Protein AF-A0A3D1RLX1-F1 (afdb_monomer_lite)

Radius of gyration: 35.79 Å; chains: 1; bounding box: 87×31×101 Å

Secondary structure (DSSP, 8-state):
-----------------------------------------TTHHHHHHHHHHHHHHHHHHHHHHHHHHHHHHHHHHHHHTS---PPPPPPP--TT-----EEEEEEEEEEEEEEEE-TTPPPPTTSS---TTEEEE-BSS-GGGT--TTSBSSPTTPEEEEEEEEEETTEEEEEEEEEEE--TTS-S-TT-TT-EEEEEEE-SHHHHHHHHHH--EEEEEEEEEE--

Foldseek 3Di:
DDDDDDDDDDDDDDDDDDDDDDDDDDDDDDDDDDPPDDDDDPVCPVVVVVVVVVVVVVVVVVVVVVVVVVVVVVVVCVVVPPPDDPPDPDPPDPDPDDDFDKDKDKDWFAKEAADAAADVDADALQRHHDDFQEKAAEACDAVVRVTDQNHRVAHFQWKKAWPAFDQAPNDTDRIGTYGHYDPSHCPPCVVRNGYMYGYNYHDDPVSVVVRVVCGMDTTMIMTIDTPD

Sequence (228 aa):
MLMSAENDPFSVSSIFPCLQLFHPLNIIPDIPGNKASCKRSKYNKKRCIYLMLRRYVNSIAVVVISMLLVLGFILYLYYATQPSRKPAPSPPKQTGQKLNWYMQFSTKQQKSTAYTEEPGAPLAANGKPYYIGGVAVHPRIPLQDGGKATIPILPFGTIIYLDKPIPVQGRELSSMTVIDTGDVNYGLWPSHPYWFDIYWGSSNYYNNQAARSYGSHLVNYHWYEPWN

Structure (mmCIF, N/CA/C/O backbone):
data_AF-A0A3D1RLX1-F1
#
_entry.id   AF-A0A3D1RLX1-F1
#
loop_
_atom_site.group_PDB
_atom_site.id
_atom_site.type_symbol
_atom_site.label_atom_id
_atom_site.label_alt_id
_atom_site.label_comp_id
_atom_site.label_asym_id
_atom_site.label_entity_id
_atom_site.label_seq_id
_atom_site.pdbx_PDB_ins_code
_atom_site.Cartn_x
_atom_site.Cartn_y
_atom_site.Cartn_z
_atom_site.occupancy
_atom_site.B_iso_or_equiv
_atom_site.auth_seq_id
_atom_site.auth_comp_id
_atom_site.auth_asym_id
_atom_site.auth_atom_id
_atom_site.pdbx_PDB_model_num
ATOM 1 N N . MET A 1 1 ? -21.516 -8.167 -22.782 1.00 41.84 1 MET A N 1
ATOM 2 C CA . MET A 1 1 ? -22.632 -9.033 -22.351 1.00 41.84 1 MET A CA 1
ATOM 3 C C . MET A 1 1 ? -23.503 -8.196 -21.426 1.00 41.84 1 MET A C 1
ATOM 5 O O . MET A 1 1 ? -23.068 -7.861 -20.336 1.00 41.84 1 MET A O 1
ATOM 9 N N . LEU A 1 2 ? -24.629 -7.705 -21.946 1.00 35.66 2 LEU A N 1
ATOM 10 C CA . LEU A 1 2 ? -25.575 -6.831 -21.246 1.00 35.66 2 LEU A CA 1
ATOM 11 C C . LEU A 1 2 ? -26.484 -7.681 -20.358 1.00 35.66 2 LEU A C 1
ATOM 13 O O . LEU A 1 2 ? -27.097 -8.604 -20.882 1.00 35.66 2 LEU A O 1
ATOM 17 N N . MET A 1 3 ? -26.638 -7.326 -19.082 1.00 31.94 3 MET A N 1
ATOM 18 C CA . MET A 1 3 ? -27.889 -7.559 -18.354 1.00 31.94 3 MET A CA 1
ATOM 19 C C . MET A 1 3 ? -28.150 -6.398 -17.392 1.00 31.94 3 MET A C 1
ATOM 21 O O . MET A 1 3 ? -27.380 -6.132 -16.474 1.00 31.94 3 MET A O 1
ATOM 25 N N . SER A 1 4 ? -29.260 -5.714 -17.652 1.00 30.16 4 SER A N 1
ATOM 26 C CA . SER A 1 4 ? -30.016 -4.884 -16.724 1.00 30.16 4 SER A CA 1
ATOM 27 C C . SER A 1 4 ? -31.347 -5.610 -16.532 1.00 30.16 4 SER A C 1
ATOM 29 O O . SER A 1 4 ? -31.939 -6.027 -17.528 1.00 30.16 4 SER A O 1
ATOM 31 N N . ALA A 1 5 ? -31.785 -5.808 -15.290 1.00 36.66 5 ALA A N 1
ATOM 32 C CA . ALA A 1 5 ? -33.157 -6.196 -14.986 1.00 36.66 5 ALA A CA 1
ATOM 33 C C . ALA A 1 5 ? -33.534 -5.718 -13.577 1.00 36.66 5 ALA A C 1
ATOM 35 O O . ALA A 1 5 ? -32.988 -6.153 -12.567 1.00 36.66 5 ALA A O 1
ATOM 36 N N . GLU A 1 6 ? -34.448 -4.763 -13.600 1.00 34.78 6 GLU A N 1
ATOM 37 C CA . GLU A 1 6 ? -35.343 -4.245 -12.571 1.00 34.78 6 GLU A CA 1
ATOM 38 C C . GLU A 1 6 ? -36.203 -5.370 -11.953 1.00 34.78 6 GLU A C 1
ATOM 40 O O . GLU A 1 6 ? -36.500 -6.341 -12.652 1.00 34.78 6 GLU A O 1
ATOM 45 N N . ASN A 1 7 ? -36.590 -5.240 -10.672 1.00 34.75 7 ASN A N 1
ATOM 46 C CA . ASN A 1 7 ? -37.963 -5.423 -10.146 1.00 34.75 7 ASN A CA 1
ATOM 47 C C . ASN A 1 7 ? -37.982 -5.640 -8.611 1.00 34.75 7 ASN A C 1
ATOM 49 O O . ASN A 1 7 ? -37.649 -6.715 -8.118 1.00 34.75 7 ASN A O 1
ATOM 53 N N . ASP A 1 8 ? -38.460 -4.625 -7.885 1.00 36.47 8 ASP A N 1
ATOM 54 C CA . ASP A 1 8 ? -39.271 -4.749 -6.653 1.00 36.47 8 ASP A CA 1
ATOM 55 C C . ASP A 1 8 ? -40.762 -4.964 -7.057 1.00 36.47 8 ASP A C 1
ATOM 57 O O . ASP A 1 8 ? -41.040 -4.871 -8.257 1.00 36.47 8 ASP A O 1
ATOM 61 N N . PRO A 1 9 ? -41.777 -5.154 -6.167 1.00 46.78 9 PRO A N 1
ATOM 62 C CA . PRO A 1 9 ? -41.797 -5.248 -4.694 1.00 46.78 9 PRO A CA 1
ATOM 63 C C . PRO A 1 9 ? -42.631 -6.439 -4.140 1.00 46.78 9 PRO A C 1
ATOM 65 O O . PRO A 1 9 ? -43.479 -7.005 -4.826 1.00 46.78 9 PRO A O 1
ATOM 68 N N . PHE A 1 10 ? -42.507 -6.749 -2.840 1.00 34.19 10 PHE A N 1
ATOM 69 C CA . PHE A 1 10 ? -43.527 -7.520 -2.107 1.00 34.19 10 PHE A CA 1
ATOM 70 C C . PHE A 1 10 ? -44.184 -6.685 -1.002 1.00 34.19 10 PHE A C 1
ATOM 72 O O . PHE A 1 10 ? -43.562 -6.279 -0.024 1.00 34.19 10 PHE A O 1
ATOM 79 N N . SER A 1 11 ? -45.479 -6.456 -1.213 1.00 30.75 11 SER A N 1
ATOM 80 C CA . SER A 1 11 ? -46.484 -5.927 -0.295 1.00 30.75 11 SER A CA 1
ATOM 81 C C . SER A 1 11 ? -47.134 -7.089 0.457 1.00 30.75 11 SER A C 1
ATOM 83 O O . SER A 1 11 ? -47.539 -8.058 -0.185 1.00 30.75 11 SER A O 1
ATOM 85 N N . VAL A 1 12 ? -47.295 -6.986 1.782 1.00 38.00 12 VAL A N 1
ATOM 86 C CA . VAL A 1 12 ? -48.327 -7.735 2.518 1.00 38.00 12 VAL A CA 1
ATOM 87 C C . VAL A 1 12 ? -48.929 -6.830 3.588 1.00 38.00 12 VAL A C 1
ATOM 89 O O . VAL A 1 12 ? -48.240 -6.227 4.408 1.00 38.00 12 VAL A O 1
ATOM 92 N N . SER A 1 13 ? -50.247 -6.734 3.521 1.00 33.22 13 SER A N 1
ATOM 93 C CA . SER A 1 13 ? -51.140 -5.932 4.333 1.00 33.22 13 SER A CA 1
ATOM 94 C C . SER A 1 13 ? -51.654 -6.670 5.576 1.00 33.22 13 SER A C 1
ATOM 96 O O . SER A 1 13 ? -51.755 -7.892 5.600 1.00 33.22 13 SER A O 1
ATOM 98 N N . SER A 1 14 ? -52.128 -5.852 6.524 1.00 32.59 14 SER A N 1
ATOM 99 C CA . SER A 1 14 ? -53.352 -6.016 7.333 1.00 32.59 14 SER A CA 1
ATOM 100 C C . SER A 1 14 ? -53.469 -7.153 8.354 1.00 32.59 14 SER A C 1
ATOM 102 O O . SER A 1 14 ? -53.747 -8.277 7.958 1.00 32.59 14 SER A O 1
ATOM 104 N N . ILE A 1 15 ? -53.525 -6.786 9.649 1.00 37.44 15 ILE A N 1
ATOM 105 C CA . ILE A 1 15 ? -54.565 -7.242 10.602 1.00 37.44 15 ILE A CA 1
ATOM 106 C C . ILE A 1 15 ? -54.927 -6.085 11.568 1.00 37.44 15 ILE A C 1
ATOM 108 O O . ILE A 1 15 ? -54.084 -5.612 12.325 1.00 37.44 15 ILE A O 1
ATOM 112 N N . PHE A 1 16 ? -56.192 -5.646 11.528 1.00 37.62 16 PHE A N 1
ATOM 113 C CA . PHE A 1 16 ? -56.911 -4.861 12.552 1.00 37.62 16 PHE A CA 1
ATOM 114 C C . PHE A 1 16 ? -57.750 -5.824 13.421 1.00 37.62 16 PHE A C 1
ATOM 116 O O . PHE A 1 16 ? -58.145 -6.882 12.928 1.00 37.62 16 PHE A O 1
ATOM 123 N N . PRO A 1 17 ? -58.067 -5.470 14.682 1.00 45.25 17 PRO A N 1
ATOM 124 C CA . PRO A 1 17 ? -59.441 -5.035 15.011 1.00 45.25 17 PRO A CA 1
ATOM 125 C C . PRO A 1 17 ? -59.435 -3.822 15.976 1.00 45.25 17 PRO A C 1
ATOM 127 O O . PRO A 1 17 ? -58.560 -3.695 16.822 1.00 45.25 17 PRO A O 1
ATOM 130 N N . CYS A 1 18 ? -60.204 -2.754 15.747 1.00 30.17 18 CYS A N 1
ATOM 131 C CA . CYS A 1 18 ? -61.642 -2.533 15.984 1.00 30.17 18 CYS A CA 1
ATOM 132 C C . CYS A 1 18 ? -62.060 -2.386 17.472 1.00 30.17 18 CYS A C 1
ATOM 134 O O . CYS A 1 18 ? -62.205 -3.371 18.183 1.00 30.17 18 CYS A O 1
ATOM 136 N N . LEU A 1 19 ? -62.269 -1.111 17.851 1.00 32.75 19 LEU A N 1
ATOM 137 C CA . LEU A 1 19 ? -63.242 -0.497 18.782 1.00 32.75 19 LEU A CA 1
ATOM 138 C C . LEU A 1 19 ? -63.555 -1.132 20.156 1.00 32.75 19 LEU A C 1
ATOM 140 O O . LEU A 1 19 ? -64.114 -2.217 20.223 1.00 32.75 19 LEU A O 1
ATOM 144 N N . GLN A 1 20 ? -63.463 -0.315 21.221 1.00 32.91 20 GLN A N 1
ATOM 145 C CA . GLN A 1 20 ? -64.653 0.159 21.961 1.00 32.91 20 GLN A CA 1
ATOM 146 C C . GLN A 1 20 ? -64.346 1.326 22.931 1.00 32.91 20 GLN A C 1
ATOM 148 O O . GLN A 1 20 ? -63.420 1.276 23.736 1.00 32.91 20 GLN A O 1
ATOM 153 N N . LEU A 1 21 ? -65.162 2.381 22.822 1.00 39.75 21 LEU A N 1
ATOM 154 C CA . LEU A 1 21 ? -65.351 3.485 23.772 1.00 39.75 21 LEU A CA 1
ATOM 155 C C . LEU A 1 21 ? -66.141 3.003 24.998 1.00 39.75 21 LEU A C 1
ATOM 157 O O . LEU A 1 21 ? -67.158 2.360 24.780 1.00 39.75 21 LEU A O 1
ATOM 161 N N . PHE A 1 22 ? -65.795 3.431 26.221 1.00 34.66 22 PHE A N 1
ATOM 162 C CA . PHE A 1 22 ? -66.768 3.665 27.307 1.00 34.66 22 PHE A CA 1
ATOM 163 C C . PHE A 1 22 ? -66.272 4.720 28.322 1.00 34.66 22 PHE A C 1
ATOM 165 O O . PHE A 1 22 ? -65.081 4.878 28.572 1.00 34.66 22 PHE A O 1
ATOM 172 N N . HIS A 1 23 ? -67.251 5.466 28.836 1.00 34.22 23 HIS A N 1
ATOM 173 C CA . HIS A 1 23 ? -67.236 6.685 29.654 1.00 34.22 23 HIS A CA 1
ATOM 174 C C . HIS A 1 23 ? -66.662 6.567 31.087 1.00 34.22 23 HIS A C 1
ATOM 176 O O . HIS A 1 23 ? -66.486 5.460 31.593 1.00 34.22 23 HIS A O 1
ATOM 182 N N . PRO A 1 24 ? -66.417 7.709 31.777 1.00 40.59 24 PRO A N 1
ATOM 183 C CA . PRO A 1 24 ? -65.896 7.735 33.140 1.00 40.59 24 PRO A CA 1
ATOM 184 C C . PRO A 1 24 ? -67.002 7.441 34.162 1.00 40.59 24 PRO A C 1
ATOM 186 O O . PRO A 1 24 ? -68.081 8.027 34.104 1.00 40.59 24 PRO A O 1
ATOM 189 N N . LEU A 1 25 ? -66.714 6.582 35.141 1.00 35.41 25 LEU A N 1
ATOM 190 C CA . LEU A 1 25 ? -67.554 6.398 36.322 1.00 35.41 25 LEU A CA 1
ATOM 191 C C . LEU A 1 25 ? -66.775 6.762 37.585 1.00 35.41 25 LEU A C 1
ATOM 193 O O . LEU A 1 25 ? -65.768 6.149 37.931 1.00 35.41 25 LEU A O 1
ATOM 197 N N . ASN A 1 26 ? -67.302 7.791 38.249 1.00 42.34 26 ASN A N 1
ATOM 198 C CA . ASN A 1 26 ? -67.120 8.110 39.657 1.00 42.34 26 ASN A CA 1
ATOM 199 C C . ASN A 1 26 ? -67.201 6.845 40.515 1.00 42.34 26 ASN A C 1
ATOM 201 O O . ASN A 1 26 ? -68.252 6.207 40.559 1.00 42.34 26 ASN A O 1
ATOM 205 N N . ILE A 1 27 ? -66.144 6.560 41.273 1.00 39.88 27 ILE A N 1
ATOM 206 C CA . ILE A 1 27 ? -66.237 5.741 42.481 1.00 39.88 27 ILE A CA 1
ATOM 207 C C . ILE A 1 27 ? -65.413 6.436 43.564 1.00 39.88 27 ILE A C 1
ATOM 209 O O . ILE A 1 27 ? -64.186 6.373 43.587 1.00 39.88 27 ILE A O 1
ATOM 213 N N . ILE A 1 28 ? -66.130 7.127 44.447 1.00 43.72 28 ILE A N 1
ATOM 214 C CA . ILE A 1 28 ? -65.699 7.427 45.810 1.00 43.72 28 ILE A CA 1
ATOM 215 C C . ILE A 1 28 ? -65.814 6.114 46.594 1.00 43.72 28 ILE A C 1
ATOM 217 O O . ILE A 1 28 ? -66.876 5.491 46.548 1.00 43.72 28 ILE A O 1
ATOM 221 N N . PRO A 1 29 ? -64.784 5.717 47.355 1.00 41.59 29 PRO A N 1
ATOM 222 C CA . PRO A 1 29 ? -65.021 4.966 48.571 1.00 41.59 29 PRO A CA 1
ATOM 223 C C . PRO A 1 29 ? -64.542 5.741 49.799 1.00 41.59 29 PRO A C 1
ATOM 225 O O . PRO A 1 29 ? -63.487 6.378 49.818 1.00 41.59 29 PRO A O 1
ATOM 228 N N . ASP A 1 30 ? -65.391 5.653 50.812 1.00 33.62 30 ASP A N 1
ATOM 229 C CA . ASP A 1 30 ? -65.319 6.238 52.137 1.00 33.62 30 ASP A CA 1
ATOM 230 C C . ASP A 1 30 ? -63.943 6.188 52.809 1.00 33.62 30 ASP A C 1
ATOM 232 O O . ASP A 1 30 ? -63.233 5.181 52.803 1.00 33.62 30 ASP A O 1
ATOM 236 N N . ILE A 1 31 ? -63.620 7.285 53.494 1.00 41.09 31 ILE A N 1
ATOM 237 C CA . ILE A 1 31 ? -62.563 7.359 54.499 1.00 41.09 31 ILE A CA 1
ATOM 238 C C . ILE A 1 31 ? -63.173 6.907 55.836 1.00 41.09 31 ILE A C 1
ATOM 240 O O . ILE A 1 31 ? -63.879 7.700 56.465 1.00 41.09 31 ILE A O 1
ATOM 244 N N . PRO A 1 32 ? -62.891 5.696 56.355 1.00 39.62 32 PRO A N 1
ATOM 245 C CA . PRO A 1 32 ? -63.148 5.423 57.755 1.00 39.62 32 PRO A CA 1
ATOM 246 C C . PRO A 1 32 ? -62.075 6.136 58.577 1.00 39.62 32 PRO A C 1
ATOM 248 O O . PRO A 1 32 ? -60.900 5.756 58.608 1.00 39.62 32 PRO A O 1
ATOM 251 N N . GLY A 1 33 ? -62.493 7.197 59.262 1.00 47.69 33 GLY A N 1
ATOM 252 C CA . GLY A 1 33 ? -61.718 7.774 60.343 1.00 47.69 33 GLY A CA 1
ATOM 253 C C . GLY A 1 33 ? -61.410 6.696 61.377 1.00 47.69 33 GLY A C 1
ATOM 254 O O . GLY A 1 33 ? -62.314 6.104 61.958 1.00 47.69 33 GLY A O 1
ATOM 255 N N . ASN A 1 34 ? -60.127 6.462 61.643 1.00 37.75 34 ASN A N 1
ATOM 256 C CA . ASN A 1 34 ? -59.731 5.748 62.844 1.00 37.75 34 ASN A CA 1
ATOM 257 C C . ASN A 1 34 ? -58.561 6.466 63.515 1.00 37.75 34 ASN A C 1
ATOM 259 O O . ASN A 1 34 ? -57.393 6.334 63.144 1.00 37.75 34 ASN A O 1
ATOM 263 N N . LYS A 1 35 ? -58.921 7.268 64.523 1.00 47.38 35 LYS A N 1
ATOM 264 C CA . LYS A 1 35 ? -58.023 7.796 65.546 1.00 47.38 35 LYS A CA 1
ATOM 265 C C . LYS A 1 35 ? -57.487 6.613 66.359 1.00 47.38 35 LYS A C 1
ATOM 267 O O . LYS A 1 35 ? -57.983 6.316 67.441 1.00 47.38 35 LYS A O 1
ATOM 272 N N . ALA A 1 36 ? -56.450 5.946 65.863 1.00 42.06 36 ALA A N 1
ATOM 273 C CA . ALA A 1 36 ? -55.707 4.979 66.659 1.00 42.06 36 ALA A CA 1
ATOM 274 C C . ALA A 1 36 ? -54.718 5.724 67.569 1.00 42.06 36 ALA A C 1
ATOM 276 O O . ALA A 1 36 ? -53.591 6.053 67.200 1.00 42.06 36 ALA A O 1
ATOM 277 N N . SER A 1 37 ? -55.206 6.005 68.776 1.00 42.66 37 SER A N 1
ATOM 278 C CA . SER A 1 37 ? -54.463 6.391 69.972 1.00 42.66 37 SER A CA 1
ATOM 279 C C . SER A 1 37 ? -53.115 5.658 70.082 1.00 42.66 37 SER A C 1
ATOM 281 O O . SER A 1 37 ? -53.053 4.473 70.409 1.00 42.66 37 SER A O 1
ATOM 283 N N . CYS A 1 38 ? -52.017 6.385 69.876 1.00 42.81 38 CYS A N 1
ATOM 284 C CA . CYS A 1 38 ? -50.664 5.883 70.081 1.00 42.81 38 CYS A CA 1
ATOM 285 C C . CYS A 1 38 ? -50.360 5.833 71.593 1.00 42.81 38 CYS A C 1
ATOM 287 O O . CYS A 1 38 ? -49.902 6.813 72.182 1.00 42.81 38 CYS A O 1
ATOM 289 N N . LYS A 1 39 ? -50.646 4.698 72.251 1.00 45.44 39 LYS A N 1
ATOM 290 C CA . LYS A 1 39 ? -50.219 4.421 73.636 1.00 45.44 39 LYS A CA 1
ATOM 291 C C . LYS A 1 39 ? -48.868 3.680 73.661 1.00 45.44 39 LYS A C 1
ATOM 293 O O . LYS A 1 39 ? -48.690 2.645 73.031 1.00 45.44 39 LYS A O 1
ATOM 298 N N . ARG A 1 40 ? -47.934 4.271 74.421 1.00 49.44 40 ARG A N 1
ATOM 299 C CA . ARG A 1 40 ? -46.650 3.786 74.985 1.00 49.44 40 ARG A CA 1
ATOM 300 C C . ARG A 1 40 ? -46.247 2.312 74.742 1.00 49.44 40 ARG A C 1
ATOM 302 O O . ARG A 1 40 ? -46.763 1.409 75.383 1.00 49.44 40 ARG A O 1
ATOM 309 N N . SER A 1 41 ? -45.150 2.119 73.997 1.00 44.81 41 SER A N 1
ATOM 310 C CA . SER A 1 41 ? -44.095 1.122 74.280 1.00 44.81 41 SER A CA 1
ATOM 311 C C . SER A 1 41 ? -42.791 1.540 73.579 1.00 44.81 41 SER A C 1
ATOM 313 O O . SER A 1 41 ? -42.783 1.821 72.379 1.00 44.81 41 SER A O 1
ATOM 315 N N . LYS A 1 42 ? -41.669 1.597 74.314 1.00 52.75 42 LYS A N 1
ATOM 316 C CA . LYS A 1 42 ? -40.332 2.002 73.813 1.00 52.75 42 LYS A CA 1
ATOM 317 C C . LYS A 1 42 ? -39.831 1.115 72.653 1.00 52.75 42 LYS A C 1
ATOM 319 O O . LYS A 1 42 ? -38.997 1.561 71.868 1.00 52.75 42 LYS A O 1
ATOM 324 N N . TYR A 1 43 ? -40.390 -0.089 72.498 1.00 50.44 43 TYR A N 1
ATOM 325 C CA . TYR A 1 43 ? -40.091 -1.038 71.417 1.00 50.44 43 TYR A CA 1
ATOM 326 C C . TYR A 1 43 ? -40.708 -0.649 70.056 1.00 50.44 43 TYR A C 1
ATOM 328 O O . TYR A 1 43 ? -40.284 -1.142 69.014 1.00 50.44 43 TYR A O 1
ATOM 336 N N . ASN A 1 44 ? -41.662 0.291 70.036 1.00 56.59 44 ASN A N 1
ATOM 337 C CA . ASN A 1 44 ? -42.359 0.730 68.819 1.00 56.59 44 ASN A CA 1
ATOM 338 C C . ASN A 1 44 ? -41.693 1.929 68.115 1.00 56.59 44 ASN A C 1
ATOM 340 O O . ASN A 1 44 ? -41.982 2.205 66.952 1.00 56.59 44 ASN A O 1
ATOM 344 N N . LYS A 1 45 ? -40.759 2.631 68.778 1.00 58.50 45 LYS A N 1
ATOM 345 C CA . LYS A 1 45 ? -40.099 3.819 68.203 1.00 58.50 45 LYS A CA 1
ATOM 346 C C . LYS A 1 45 ? -39.164 3.449 67.045 1.00 58.50 45 LYS A C 1
ATOM 348 O O . LYS A 1 45 ? -39.198 4.102 66.008 1.00 58.50 45 LYS A O 1
ATOM 353 N N . LYS A 1 46 ? -38.393 2.361 67.185 1.00 65.12 46 LYS A N 1
ATOM 354 C CA . LYS A 1 46 ? -37.510 1.845 66.120 1.00 65.12 46 LYS A CA 1
ATOM 355 C C . LYS A 1 46 ? -38.306 1.343 64.909 1.00 65.12 46 LYS A C 1
ATOM 357 O O . LYS A 1 46 ? -37.921 1.613 63.778 1.00 65.12 46 LYS A O 1
ATOM 362 N N . ARG A 1 47 ? -39.453 0.690 65.141 1.00 67.69 47 ARG A N 1
ATOM 363 C CA . ARG A 1 47 ? -40.357 0.207 64.083 1.00 67.69 47 ARG A CA 1
ATOM 364 C C . ARG A 1 47 ? -41.036 1.359 63.334 1.00 67.69 47 ARG A C 1
ATOM 366 O O . ARG A 1 47 ? -41.081 1.324 62.110 1.00 67.69 47 ARG A O 1
ATOM 373 N N . CYS A 1 48 ? -41.476 2.411 64.031 1.00 62.56 48 CYS A N 1
ATOM 374 C CA . CYS A 1 48 ? -41.981 3.630 63.386 1.00 62.56 48 CYS A CA 1
ATOM 375 C C . CYS A 1 48 ? -40.906 4.351 62.563 1.00 62.56 48 CYS A C 1
ATOM 377 O O . CYS A 1 48 ? -41.180 4.740 61.433 1.00 62.56 48 CYS A O 1
ATOM 379 N N . ILE A 1 49 ? -39.683 4.490 63.087 1.00 74.75 49 ILE A N 1
ATOM 380 C CA . ILE A 1 49 ? -38.566 5.113 62.356 1.00 74.75 49 ILE A CA 1
ATOM 381 C C . ILE A 1 49 ? -38.231 4.308 61.094 1.00 74.75 49 ILE A C 1
ATOM 383 O O . ILE A 1 49 ? -38.110 4.888 60.020 1.00 74.75 49 ILE A O 1
ATOM 387 N N . TYR A 1 50 ? -38.172 2.977 61.190 1.00 76.62 50 TYR A N 1
ATOM 388 C CA . TYR A 1 50 ? -37.947 2.098 60.041 1.00 76.62 50 TYR A CA 1
ATOM 389 C C . TYR A 1 50 ? -39.058 2.209 58.986 1.00 76.62 50 TYR A C 1
ATOM 391 O O . TYR A 1 50 ? -38.770 2.286 57.795 1.00 76.62 50 TYR A O 1
ATOM 399 N N . LEU A 1 51 ? -40.328 2.268 59.399 1.00 74.25 51 LEU A N 1
ATOM 400 C CA . LEU A 1 51 ? -41.452 2.440 58.473 1.00 74.25 51 LEU A CA 1
ATOM 401 C C . LEU A 1 51 ? -41.454 3.825 57.805 1.00 74.25 51 LEU A C 1
ATOM 403 O O . LEU A 1 51 ? -41.793 3.921 56.627 1.00 74.25 51 LEU A O 1
ATOM 407 N N . MET A 1 52 ? -41.040 4.877 58.519 1.00 74.81 52 MET A N 1
ATOM 408 C CA . MET A 1 52 ? -40.875 6.225 57.958 1.00 74.81 52 MET A CA 1
ATOM 409 C C . MET A 1 52 ? -39.707 6.284 56.965 1.00 74.81 52 MET A C 1
ATOM 411 O O . MET A 1 52 ? -39.884 6.783 55.857 1.00 74.81 52 MET A O 1
ATOM 415 N N . LEU A 1 53 ? -38.554 5.698 57.307 1.00 75.94 53 LEU A N 1
ATOM 416 C CA . LEU A 1 53 ? -37.396 5.567 56.412 1.00 75.94 53 LEU A CA 1
ATOM 417 C C . LEU A 1 53 ? -37.733 4.750 55.164 1.00 75.94 53 LEU A C 1
ATOM 419 O O . LEU A 1 53 ? -37.418 5.171 54.060 1.00 75.94 53 LEU A O 1
ATOM 423 N N . ARG A 1 54 ? -38.431 3.619 55.310 1.00 79.75 54 ARG A N 1
ATOM 424 C CA . ARG A 1 54 ? -38.854 2.784 54.177 1.00 79.75 54 ARG A CA 1
ATOM 425 C C . ARG A 1 54 ? -39.815 3.525 53.248 1.00 79.75 54 ARG A C 1
ATOM 427 O O . ARG A 1 54 ? -39.684 3.418 52.035 1.00 79.75 54 ARG A O 1
ATOM 434 N N . ARG A 1 55 ? -40.762 4.294 53.796 1.00 76.00 55 ARG A N 1
ATOM 435 C CA . ARG A 1 55 ? -41.649 5.149 52.991 1.00 76.00 55 ARG A CA 1
ATOM 436 C C . ARG A 1 55 ? -40.869 6.246 52.271 1.00 76.00 55 ARG A C 1
ATOM 438 O O . ARG A 1 55 ? -41.108 6.456 51.093 1.00 76.00 55 ARG A O 1
ATOM 445 N N . TYR A 1 56 ? -39.911 6.878 52.942 1.00 79.56 56 TYR A N 1
ATOM 446 C CA . TYR A 1 56 ? -39.069 7.919 52.355 1.00 79.56 56 TYR A CA 1
ATOM 447 C C . TYR A 1 56 ? -38.171 7.383 51.227 1.00 79.56 56 TYR A C 1
ATOM 449 O O . TYR A 1 56 ? -38.128 7.964 50.147 1.00 79.56 56 TYR A O 1
ATOM 457 N N . VAL A 1 57 ? -37.533 6.227 51.430 1.00 81.12 57 VAL A N 1
ATOM 458 C CA . VAL A 1 57 ? -36.722 5.547 50.407 1.00 81.12 57 VAL A CA 1
ATOM 459 C C . VAL A 1 57 ? -37.583 5.108 49.222 1.00 81.12 57 VAL A C 1
ATOM 461 O O . VAL A 1 57 ? -37.185 5.315 48.080 1.00 81.12 57 VAL A O 1
ATOM 464 N N . ASN A 1 58 ? -38.783 4.573 49.466 1.00 81.06 58 ASN A N 1
ATOM 465 C CA . ASN A 1 58 ? -39.714 4.231 48.391 1.00 81.06 58 ASN A CA 1
ATOM 466 C C . ASN A 1 58 ? -40.150 5.474 47.600 1.00 81.06 58 ASN A C 1
ATOM 468 O O . ASN A 1 58 ? -40.216 5.413 46.376 1.00 81.06 58 ASN A O 1
ATOM 472 N N . SER A 1 59 ? -40.395 6.607 48.267 1.00 81.50 59 SER A N 1
ATOM 473 C CA . SER A 1 59 ? -40.711 7.868 47.587 1.00 81.50 59 SER A CA 1
ATOM 474 C C . SER A 1 59 ? -39.549 8.364 46.723 1.00 81.50 59 SER A C 1
ATOM 476 O O . SER A 1 59 ? -39.776 8.775 45.589 1.00 81.50 59 SER A O 1
ATOM 478 N N . ILE A 1 60 ? -38.305 8.276 47.208 1.00 88.19 60 ILE A N 1
ATOM 479 C CA . ILE A 1 60 ? -37.115 8.629 46.415 1.00 88.19 60 ILE A CA 1
ATOM 480 C C . ILE A 1 60 ? -36.967 7.692 45.213 1.00 88.19 60 ILE A C 1
ATOM 482 O O . ILE A 1 60 ? -36.737 8.161 44.101 1.00 88.19 60 ILE A O 1
ATOM 486 N N . ALA A 1 61 ? -37.143 6.384 45.405 1.00 86.81 61 ALA A N 1
ATOM 487 C CA . ALA A 1 61 ? -37.043 5.406 44.325 1.00 86.81 61 ALA A CA 1
ATOM 488 C C . ALA A 1 61 ? -38.065 5.679 43.210 1.00 86.81 61 ALA A C 1
ATOM 490 O O . ALA A 1 61 ? -37.712 5.633 42.035 1.00 86.81 61 ALA A O 1
ATOM 491 N N . VAL A 1 62 ? -39.304 6.037 43.566 1.00 89.69 62 VAL A N 1
ATOM 492 C CA . VAL A 1 62 ? -40.343 6.407 42.590 1.00 89.69 62 VAL A CA 1
ATOM 493 C C . VAL A 1 62 ? -39.952 7.659 41.800 1.00 89.69 62 VAL A C 1
ATOM 495 O O . VAL A 1 62 ? -40.143 7.684 40.587 1.00 89.69 62 VAL A O 1
ATOM 498 N N . VAL A 1 63 ? -39.363 8.668 42.452 1.00 92.56 63 VAL A N 1
ATOM 499 C CA . VAL A 1 63 ? -38.889 9.893 41.780 1.00 92.56 63 VAL A CA 1
ATOM 500 C C . VAL A 1 63 ? -37.714 9.605 40.840 1.00 92.56 63 VAL A C 1
ATOM 502 O O . VAL A 1 63 ? -37.676 10.113 39.724 1.00 92.56 63 VAL A O 1
ATOM 505 N N . VAL A 1 64 ? -36.764 8.762 41.244 1.00 93.50 64 VAL A N 1
ATOM 506 C CA . VAL A 1 64 ? -35.623 8.404 40.384 1.00 93.50 64 VAL A CA 1
ATOM 507 C C . VAL A 1 64 ? -36.088 7.604 39.165 1.00 93.50 64 VAL A C 1
ATOM 509 O O . VAL A 1 64 ? -35.672 7.890 38.044 1.00 93.50 64 VAL A O 1
ATOM 512 N N . ILE A 1 65 ? -36.991 6.639 39.360 1.00 94.19 65 ILE A N 1
ATOM 513 C CA . ILE A 1 65 ? -37.551 5.838 38.264 1.00 94.19 65 ILE A CA 1
ATOM 514 C C . ILE A 1 65 ? -38.335 6.728 37.295 1.00 94.19 65 ILE A C 1
ATOM 516 O O . ILE A 1 65 ? -38.178 6.586 36.082 1.00 94.19 65 ILE A O 1
ATOM 520 N N . SER A 1 66 ? -39.134 7.675 37.794 1.00 92.19 66 SER A N 1
ATOM 521 C CA . SER A 1 66 ? -39.876 8.587 36.920 1.00 92.19 66 SER A CA 1
ATOM 522 C C . SER A 1 66 ? -38.946 9.499 36.115 1.00 92.19 66 SER A C 1
ATOM 524 O O . SER A 1 66 ? -39.172 9.670 34.917 1.00 92.19 66 SER A O 1
ATOM 526 N N . MET A 1 67 ? -37.853 10.005 36.702 1.00 93.81 67 MET A N 1
ATOM 527 C CA . MET A 1 67 ? -36.850 10.785 35.962 1.00 93.81 67 MET A CA 1
ATOM 528 C C . MET A 1 67 ? -36.161 9.966 34.861 1.00 93.81 67 MET A C 1
ATOM 530 O O . MET A 1 67 ? -35.974 10.474 33.755 1.00 93.81 67 MET A O 1
ATOM 534 N N . LEU A 1 68 ? -35.826 8.698 35.122 1.00 95.38 68 LEU A N 1
ATOM 535 C CA . LEU A 1 68 ? -35.221 7.812 34.119 1.00 95.38 68 LEU A CA 1
ATOM 536 C C . LEU A 1 68 ? -36.180 7.505 32.962 1.00 95.38 68 LEU A C 1
ATOM 538 O O . LEU A 1 68 ? -35.755 7.490 31.807 1.00 95.38 68 LEU A O 1
ATOM 542 N N . LEU A 1 69 ? -37.470 7.312 33.250 1.00 94.88 69 LEU A N 1
ATOM 543 C CA . LEU A 1 69 ? -38.491 7.098 32.220 1.00 94.88 69 LEU A CA 1
ATOM 544 C C . LEU A 1 69 ? -38.686 8.341 31.344 1.00 94.88 69 LEU A C 1
ATOM 546 O O . LEU A 1 69 ? -38.762 8.217 30.123 1.00 94.88 69 LEU A O 1
ATOM 550 N N . VAL A 1 70 ? -38.705 9.537 31.942 1.00 95.50 70 VAL A N 1
ATOM 551 C CA . VAL A 1 70 ? -38.793 10.801 31.192 1.00 95.50 70 VAL A CA 1
ATOM 552 C C . VAL A 1 70 ? -37.562 10.994 30.307 1.00 95.50 70 VAL A C 1
ATOM 554 O O . VAL A 1 70 ? -37.704 11.315 29.128 1.00 95.50 70 VAL A O 1
ATOM 557 N N . LEU A 1 71 ? -36.359 10.743 30.831 1.00 94.81 71 LEU A N 1
ATOM 558 C CA . LEU A 1 71 ? -35.125 10.838 30.049 1.00 94.81 71 LEU A CA 1
ATOM 559 C C . LEU A 1 71 ? -35.108 9.834 28.886 1.00 94.81 71 LEU A C 1
ATOM 561 O O . LEU A 1 71 ? -34.780 10.203 27.758 1.00 94.81 71 LEU A O 1
ATOM 565 N N . GLY A 1 72 ? -35.505 8.585 29.141 1.00 94.38 72 GLY A N 1
ATOM 566 C CA . GLY A 1 72 ? -35.624 7.554 28.110 1.00 94.38 72 GLY A CA 1
ATOM 567 C C . GLY A 1 72 ? -36.626 7.932 27.018 1.00 94.38 72 GLY A C 1
ATOM 568 O O . GLY A 1 72 ? -36.347 7.743 25.835 1.00 94.38 72 GLY A O 1
ATOM 569 N N . PHE A 1 73 ? -37.754 8.539 27.393 1.00 93.31 73 PHE A N 1
ATOM 570 C CA . PHE A 1 73 ? -38.761 9.007 26.443 1.00 93.31 73 PHE A CA 1
ATOM 571 C C . PHE A 1 73 ? -38.263 10.179 25.582 1.00 93.31 73 PHE A C 1
ATOM 573 O O . PHE A 1 73 ? -38.476 10.182 24.371 1.00 93.31 73 PHE A O 1
ATOM 580 N N . ILE A 1 74 ? -37.535 11.135 26.170 1.00 93.06 74 ILE A N 1
ATOM 581 C CA . ILE A 1 74 ? -36.915 12.245 25.425 1.00 93.06 74 ILE A CA 1
ATOM 582 C C . ILE A 1 74 ? -35.887 11.715 24.416 1.00 93.06 74 ILE A C 1
ATOM 584 O O . ILE A 1 74 ? -35.893 12.135 23.259 1.00 93.06 74 ILE A O 1
ATOM 588 N N . LEU A 1 75 ? -35.035 10.768 24.823 1.00 91.88 75 LEU A N 1
ATOM 589 C CA . LEU A 1 75 ? -34.061 10.142 23.924 1.00 91.88 75 LEU A CA 1
ATOM 590 C C . LEU A 1 75 ? -34.751 9.378 22.790 1.00 91.88 75 LEU A C 1
ATOM 592 O O . LEU A 1 75 ? -34.358 9.519 21.634 1.00 91.88 75 LEU A O 1
ATOM 596 N N . TYR A 1 76 ? -35.807 8.623 23.095 1.00 89.75 76 TYR A N 1
ATOM 597 C CA . TYR A 1 76 ? -36.597 7.931 22.079 1.00 89.75 76 TYR A CA 1
ATOM 598 C C . TYR A 1 76 ? -37.175 8.904 21.045 1.00 89.75 76 TYR A C 1
ATOM 600 O O . TYR A 1 76 ? -37.009 8.683 19.847 1.00 89.75 76 TYR A O 1
ATOM 608 N N . LEU A 1 77 ? -37.784 10.011 21.485 1.00 89.25 77 LEU A N 1
ATOM 609 C CA . LEU A 1 77 ? -38.299 11.033 20.572 1.00 89.25 77 LEU A CA 1
ATOM 610 C C . LEU A 1 77 ? -37.184 11.663 19.733 1.00 89.25 77 LEU A C 1
ATOM 612 O O . LEU A 1 77 ? -37.374 11.865 18.535 1.00 89.25 77 LEU A O 1
ATOM 616 N N . TYR A 1 78 ? -36.019 11.929 20.327 1.00 86.69 78 TYR A N 1
ATOM 617 C CA . TYR A 1 78 ? -34.867 12.480 19.615 1.00 86.69 78 TYR A CA 1
ATOM 618 C C . TYR A 1 78 ? -34.374 11.548 18.500 1.00 86.69 78 TYR A C 1
ATOM 620 O O . TYR A 1 78 ? -34.117 12.007 17.390 1.00 86.69 78 TYR A O 1
ATOM 628 N N . TYR A 1 79 ? -34.283 10.240 18.756 1.00 82.81 79 TYR A N 1
ATOM 629 C CA . TYR A 1 79 ? -33.862 9.271 17.740 1.00 82.81 79 TYR A CA 1
ATOM 630 C C . TYR A 1 79 ? -34.953 8.981 16.703 1.00 82.81 79 TYR A C 1
ATOM 632 O O . TYR A 1 79 ? -34.641 8.861 15.520 1.00 82.81 79 TYR A O 1
ATOM 640 N N . ALA A 1 80 ? -36.222 8.917 17.111 1.00 77.06 80 ALA A N 1
ATOM 641 C CA . ALA A 1 80 ? -37.345 8.655 16.211 1.00 77.06 80 ALA A CA 1
ATOM 642 C C . ALA A 1 80 ? -37.641 9.828 15.258 1.00 77.06 80 ALA A C 1
ATOM 644 O O . ALA A 1 80 ? -38.190 9.616 14.180 1.00 77.06 80 ALA A O 1
ATOM 645 N N . THR A 1 81 ? -37.276 11.059 15.635 1.00 71.44 81 THR A N 1
ATOM 646 C CA . THR A 1 81 ? -37.472 12.262 14.805 1.00 71.44 81 THR A CA 1
ATOM 647 C C . THR A 1 81 ? -36.253 12.654 13.975 1.00 71.44 81 THR A C 1
ATOM 649 O O . THR A 1 81 ? -36.320 13.652 13.258 1.00 71.44 81 THR A O 1
ATOM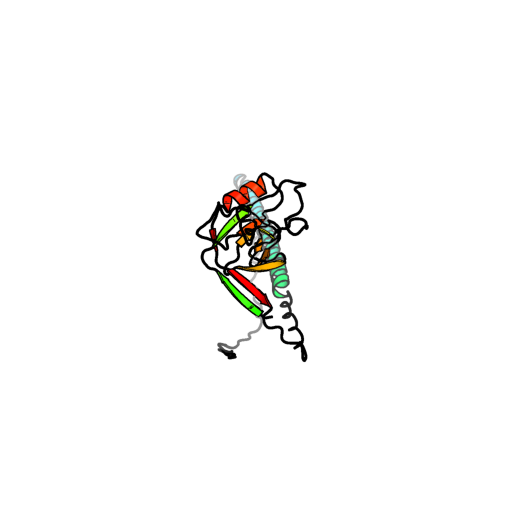 652 N N . GLN A 1 82 ? -35.161 11.877 14.005 1.00 70.69 82 GLN A N 1
ATOM 653 C CA . GLN A 1 82 ? -34.057 12.071 13.064 1.00 70.69 82 GLN A CA 1
ATOM 654 C C . GLN A 1 82 ? -34.615 11.923 11.638 1.00 70.69 82 GLN A C 1
ATOM 656 O O . GLN A 1 82 ? -35.083 10.840 11.277 1.00 70.69 82 GLN A O 1
ATOM 661 N N . PRO A 1 83 ? -34.609 12.987 10.815 1.00 64.62 83 PRO A N 1
ATOM 662 C CA . PRO A 1 83 ? -35.094 12.889 9.453 1.00 64.62 83 PRO A CA 1
ATOM 663 C C . PRO A 1 83 ? -34.226 11.876 8.714 1.00 64.62 83 PRO A C 1
ATOM 665 O O . PRO A 1 83 ? -32.998 11.997 8.693 1.00 64.62 83 PRO A O 1
ATOM 668 N N . SER A 1 84 ? -34.873 10.872 8.118 1.00 62.84 84 SER A N 1
ATOM 669 C CA . SER A 1 84 ? -34.218 9.897 7.247 1.00 62.84 84 SER A CA 1
ATOM 670 C C . SER A 1 84 ? -33.304 10.654 6.286 1.00 62.84 84 SER A C 1
ATOM 672 O O . SER A 1 84 ? -33.769 11.565 5.592 1.00 62.84 84 SER A O 1
ATOM 674 N N . ARG A 1 85 ? -31.995 10.348 6.301 1.00 60.41 85 ARG A N 1
ATOM 675 C CA . ARG A 1 85 ? -31.022 10.995 5.411 1.00 60.41 85 ARG A CA 1
ATOM 676 C C . ARG A 1 85 ? -31.569 10.859 3.997 1.00 60.41 85 ARG A C 1
ATOM 678 O O . ARG A 1 85 ? -31.703 9.741 3.504 1.00 60.41 85 ARG A O 1
ATOM 685 N N . LYS A 1 86 ? -31.936 11.987 3.378 1.00 58.31 86 LYS A N 1
ATOM 686 C CA . LYS A 1 86 ? -32.407 11.989 1.991 1.00 58.31 86 LYS A CA 1
ATOM 687 C C . LYS A 1 86 ? -31.366 11.233 1.157 1.00 58.31 86 LYS A C 1
ATOM 689 O O . LYS A 1 86 ? -30.174 11.495 1.354 1.00 58.31 86 LYS A O 1
ATOM 694 N N . PRO A 1 87 ? -31.779 10.309 0.271 1.00 66.56 87 PRO A N 1
ATOM 695 C CA . PRO A 1 87 ? -30.857 9.682 -0.661 1.00 66.56 87 PRO A CA 1
ATOM 696 C C . PRO A 1 87 ? -30.060 10.784 -1.351 1.00 66.56 87 PRO A C 1
ATOM 698 O O . PRO A 1 87 ? -30.636 11.804 -1.745 1.00 66.56 87 PRO A O 1
ATOM 701 N N . ALA A 1 88 ? -28.741 10.617 -1.435 1.00 72.06 88 ALA A N 1
ATOM 702 C CA . ALA A 1 88 ? -27.920 11.555 -2.180 1.00 72.06 88 ALA A CA 1
ATOM 703 C C . ALA A 1 88 ? -28.513 11.682 -3.596 1.00 72.06 88 ALA A C 1
ATOM 705 O O . ALA A 1 88 ? -28.873 10.656 -4.184 1.00 72.06 88 ALA A O 1
ATOM 706 N N . PRO A 1 89 ? -28.680 12.905 -4.128 1.00 69.12 89 PRO A N 1
ATOM 707 C CA . PRO A 1 89 ? -29.198 13.079 -5.474 1.00 69.12 89 PRO A CA 1
ATOM 708 C C . PRO A 1 89 ? -28.325 12.277 -6.438 1.00 69.12 89 PRO A C 1
ATOM 710 O O . PRO A 1 89 ? -27.097 12.381 -6.409 1.00 69.12 89 PRO A O 1
ATOM 713 N N . SER A 1 90 ? -28.963 11.443 -7.260 1.00 64.06 90 SER A N 1
ATOM 714 C CA . SER A 1 90 ? -28.275 10.699 -8.308 1.00 64.06 90 SER A CA 1
ATOM 715 C C . SER A 1 90 ? -27.515 11.697 -9.187 1.00 64.06 90 SER A C 1
ATOM 717 O O . SER A 1 90 ? -28.100 12.722 -9.559 1.00 64.06 90 SER A O 1
ATOM 719 N N . PRO A 1 91 ? -26.232 11.453 -9.509 1.00 70.31 91 PRO A N 1
ATOM 720 C CA . PRO A 1 91 ? -25.487 12.361 -10.367 1.00 70.31 91 PRO A CA 1
ATOM 721 C C . PRO A 1 91 ? -26.238 12.533 -11.698 1.00 70.31 91 PRO A C 1
ATOM 723 O O . PRO A 1 91 ? -26.808 11.561 -12.207 1.00 70.31 91 PRO A O 1
ATOM 726 N N . PRO A 1 92 ? -26.290 13.758 -12.253 1.00 62.34 92 PRO A N 1
ATOM 727 C CA . PRO A 1 92 ? -26.994 14.012 -13.502 1.00 62.34 92 PRO A CA 1
ATOM 728 C C . PRO A 1 92 ? -26.447 13.085 -14.590 1.00 62.34 92 PRO A C 1
ATOM 730 O O . PRO A 1 92 ? -25.232 12.960 -14.741 1.00 62.34 92 PRO A O 1
ATOM 733 N N . LYS A 1 93 ? -27.342 12.429 -15.344 1.00 57.44 93 LYS A N 1
ATOM 734 C CA . LYS A 1 93 ? -26.964 11.653 -16.533 1.00 57.44 93 LYS A CA 1
ATOM 735 C C . LYS A 1 93 ? -26.161 12.571 -17.452 1.00 57.44 93 LYS A C 1
ATOM 737 O O . LYS A 1 93 ? -26.705 13.520 -18.006 1.00 57.44 93 LYS A O 1
ATOM 742 N N . GLN A 1 94 ? -24.867 12.300 -17.575 1.00 55.22 94 GLN A N 1
ATOM 743 C CA . GLN A 1 94 ? -23.947 13.060 -18.411 1.00 55.22 94 GLN A CA 1
ATOM 744 C C . GLN A 1 94 ? -24.224 12.735 -19.883 1.00 55.22 94 GLN A C 1
ATOM 746 O O . GLN A 1 94 ? -23.596 11.869 -20.489 1.00 55.22 94 GLN A O 1
ATOM 751 N N . THR A 1 95 ? -25.207 13.415 -20.466 1.00 53.91 95 THR A N 1
ATOM 752 C CA . THR A 1 95 ? -25.452 13.427 -21.909 1.00 53.91 95 THR A CA 1
ATOM 753 C C . THR A 1 95 ? -24.260 14.096 -22.596 1.00 53.91 95 THR A C 1
ATOM 755 O O . THR A 1 95 ? -24.058 15.299 -22.465 1.00 53.91 95 THR A O 1
ATOM 758 N N . GLY A 1 96 ? -23.446 13.307 -23.304 1.00 60.78 96 GLY A N 1
ATOM 759 C CA . GLY A 1 96 ? -22.330 13.801 -24.122 1.00 60.78 96 GLY A CA 1
ATOM 760 C C . GLY A 1 96 ? -20.923 13.534 -23.581 1.00 60.78 96 GLY A C 1
ATOM 761 O O . GLY A 1 96 ? -19.957 14.027 -24.161 1.00 60.78 96 GLY A O 1
ATOM 762 N N . GLN A 1 97 ? -20.758 12.751 -22.510 1.00 60.25 97 GLN A N 1
ATOM 763 C CA . GLN A 1 97 ? -19.420 12.317 -22.112 1.00 60.25 97 GLN A CA 1
ATOM 764 C C . GLN A 1 97 ? -18.829 11.357 -23.146 1.00 60.25 97 GLN A C 1
ATOM 766 O O . GLN A 1 97 ? -19.410 10.318 -23.457 1.00 60.25 97 GLN A O 1
ATOM 771 N N . LYS A 1 98 ? -17.641 11.703 -23.652 1.00 69.31 98 LYS A N 1
ATOM 772 C CA . LYS A 1 98 ? -16.784 10.788 -24.403 1.00 69.31 98 LYS A CA 1
ATOM 773 C C . LYS A 1 98 ? -16.608 9.514 -23.569 1.00 69.31 98 LYS A C 1
ATOM 775 O O . LYS A 1 98 ? -16.049 9.568 -22.477 1.00 69.31 98 LYS A O 1
ATOM 780 N N . LEU A 1 99 ? -17.133 8.396 -24.069 1.00 74.00 99 LEU A N 1
ATOM 781 C CA . LEU A 1 99 ? -16.961 7.083 -23.453 1.00 74.00 99 LEU A CA 1
ATOM 782 C C . LEU A 1 99 ? -15.468 6.747 -23.469 1.00 74.00 99 LEU A C 1
ATOM 784 O O . LEU A 1 99 ? -14.894 6.497 -24.528 1.00 74.00 99 LEU A O 1
ATOM 788 N N . ASN A 1 100 ? -14.846 6.777 -22.294 1.00 83.62 100 ASN A N 1
ATOM 789 C CA . ASN A 1 100 ? -13.498 6.267 -22.104 1.00 83.62 100 ASN A CA 1
ATOM 790 C C . ASN A 1 100 ? -13.622 4.792 -21.731 1.00 83.62 100 ASN A C 1
ATOM 792 O O . ASN A 1 100 ? -14.229 4.449 -20.716 1.00 83.62 100 ASN A O 1
ATOM 796 N N . TRP A 1 101 ? -13.086 3.924 -22.581 1.00 88.75 101 TRP A N 1
ATOM 797 C CA . TRP A 1 101 ? -13.037 2.494 -22.320 1.00 88.75 101 TRP A CA 1
ATOM 798 C C . TRP A 1 101 ? -11.883 2.187 -21.370 1.00 88.75 101 TRP A C 1
ATOM 800 O O . TRP A 1 101 ? -10.813 2.783 -21.469 1.00 88.75 101 TRP A O 1
ATOM 810 N N . TYR A 1 102 ? -12.108 1.248 -20.457 1.00 92.81 102 TYR A N 1
ATOM 811 C CA . TYR A 1 102 ? -11.102 0.777 -19.512 1.00 92.81 102 TYR A CA 1
ATOM 812 C C . TYR A 1 102 ? -11.050 -0.748 -19.537 1.00 92.81 102 TYR A C 1
ATOM 814 O O . TYR A 1 102 ? -12.085 -1.408 -19.657 1.00 92.81 102 TYR A O 1
ATOM 822 N N . MET A 1 103 ? -9.850 -1.302 -19.392 1.00 94.56 103 MET A N 1
ATOM 823 C CA . MET A 1 103 ? -9.639 -2.716 -19.096 1.00 94.56 103 MET A CA 1
ATOM 824 C C . MET A 1 103 ? -9.601 -2.919 -17.598 1.00 94.56 103 MET A C 1
ATOM 826 O O . MET A 1 103 ? -8.868 -2.217 -16.907 1.00 94.56 103 MET A O 1
ATOM 830 N N . GLN A 1 104 ? -10.345 -3.909 -17.114 1.00 96.38 104 GLN A N 1
ATOM 831 C CA . GLN A 1 104 ? -10.178 -4.406 -15.759 1.00 96.38 104 GLN A CA 1
ATOM 832 C C . GLN A 1 104 ? -9.175 -5.554 -15.764 1.00 96.38 104 GLN A C 1
ATOM 834 O O . GLN A 1 104 ? -9.398 -6.587 -16.398 1.00 96.38 104 GLN A O 1
ATOM 839 N N . PHE A 1 105 ? -8.108 -5.393 -14.997 1.00 97.25 105 PHE A N 1
ATOM 840 C CA . PHE A 1 105 ? -7.177 -6.466 -14.680 1.00 97.25 105 PHE A CA 1
ATOM 841 C C . PHE A 1 105 ? -7.459 -6.960 -13.271 1.00 97.25 105 PHE A C 1
ATOM 843 O O . PHE A 1 105 ? -7.890 -6.195 -12.411 1.00 97.25 105 PHE A O 1
ATOM 850 N N . SER A 1 106 ? -7.238 -8.247 -13.021 1.00 97.56 106 SER A N 1
ATOM 851 C CA . SER A 1 106 ? -7.440 -8.821 -11.694 1.00 97.56 106 SER A CA 1
ATOM 852 C C . SER A 1 106 ? -6.380 -9.853 -11.378 1.00 97.56 106 SER A C 1
ATOM 854 O O . SER A 1 106 ? -5.852 -10.528 -12.264 1.00 97.56 106 SER A O 1
ATOM 856 N N . THR A 1 107 ? -6.091 -9.979 -10.092 1.00 97.50 107 THR A N 1
ATOM 857 C CA . THR A 1 107 ? -5.172 -10.971 -9.561 1.00 97.50 107 THR A CA 1
ATOM 858 C C . THR A 1 107 ? -5.760 -11.606 -8.311 1.00 97.50 107 THR A C 1
ATOM 860 O O . THR A 1 107 ? -6.592 -11.024 -7.608 1.00 97.50 107 THR A O 1
ATOM 863 N N . LYS A 1 108 ? -5.358 -12.848 -8.056 1.00 97.88 108 LYS A N 1
ATOM 864 C CA . LYS A 1 108 ? -5.855 -13.656 -6.945 1.00 97.88 108 LYS A CA 1
ATOM 865 C C . LYS A 1 108 ? -4.692 -14.169 -6.121 1.00 97.88 108 LYS A C 1
ATOM 867 O O . LYS A 1 108 ? -3.611 -14.404 -6.658 1.00 97.88 108 LYS A O 1
ATOM 872 N N . GLN A 1 109 ? -4.952 -14.373 -4.834 1.00 97.31 109 GLN A N 1
ATOM 873 C CA . GLN A 1 109 ? -4.018 -14.964 -3.881 1.00 97.31 109 GLN A CA 1
ATOM 874 C C . GLN A 1 109 ? -2.647 -14.276 -3.906 1.00 97.31 109 GLN A C 1
ATOM 876 O O . GLN A 1 109 ? -1.614 -14.939 -3.918 1.00 97.31 109 GLN A O 1
ATOM 881 N N . GLN A 1 110 ? -2.629 -12.946 -3.936 1.00 97.62 110 GLN A N 1
ATOM 882 C CA . GLN A 1 110 ? -1.395 -12.176 -3.821 1.00 97.62 110 GLN A CA 1
ATOM 883 C C . GLN A 1 110 ? -1.075 -11.905 -2.364 1.00 97.62 110 GLN A C 1
ATOM 885 O O . GLN A 1 110 ? -1.978 -11.820 -1.532 1.00 97.62 110 GLN A O 1
ATOM 890 N N . LYS A 1 111 ? 0.212 -11.784 -2.046 1.00 97.56 111 LYS A N 1
ATOM 891 C CA . LYS A 1 111 ? 0.632 -11.426 -0.696 1.00 97.56 111 LYS A CA 1
ATOM 892 C C . LYS A 1 111 ? 0.338 -9.951 -0.436 1.00 97.56 111 LYS A C 1
ATOM 894 O O . LYS A 1 111 ? 0.565 -9.100 -1.287 1.00 97.56 111 LYS A O 1
ATOM 899 N N . SER A 1 112 ? -0.175 -9.668 0.749 1.00 97.44 112 SER A N 1
ATOM 900 C CA . SER A 1 112 ? -0.264 -8.323 1.293 1.00 97.44 112 SER A CA 1
ATOM 901 C C . SER A 1 112 ? 0.460 -8.293 2.626 1.00 97.44 112 SER A C 1
ATOM 903 O O . SER A 1 112 ? 0.197 -9.147 3.480 1.00 97.44 112 SER A O 1
ATOM 905 N N . THR A 1 113 ? 1.370 -7.339 2.781 1.00 97.19 113 THR A N 1
ATOM 906 C CA . THR A 1 113 ? 2.133 -7.094 4.011 1.00 97.19 113 THR A CA 1
ATOM 907 C C . THR A 1 113 ? 1.886 -5.676 4.524 1.00 97.19 113 THR A C 1
ATOM 909 O O . THR A 1 113 ? 1.059 -4.942 3.972 1.00 97.19 113 THR A O 1
ATOM 912 N N . ALA A 1 114 ? 2.527 -5.333 5.639 1.00 97.00 114 ALA A N 1
ATOM 913 C CA . ALA A 1 114 ? 2.483 -4.001 6.216 1.00 97.00 114 ALA A CA 1
ATOM 914 C C . ALA A 1 114 ? 3.895 -3.490 6.519 1.00 97.00 114 ALA A C 1
ATOM 916 O O . ALA A 1 114 ? 4.702 -4.212 7.113 1.00 97.00 114 ALA A O 1
ATOM 917 N N . TYR A 1 115 ? 4.135 -2.215 6.219 1.00 96.38 115 TYR A N 1
ATOM 918 C CA . TYR A 1 115 ? 5.374 -1.518 6.536 1.00 96.38 115 TYR A CA 1
ATOM 919 C C . TYR A 1 115 ? 5.111 -0.157 7.175 1.00 96.38 115 TYR A C 1
ATOM 921 O O . TYR A 1 115 ? 4.019 0.414 7.105 1.00 96.38 115 TYR A O 1
ATOM 929 N N . THR A 1 116 ? 6.145 0.365 7.819 1.00 96.62 116 THR A N 1
ATOM 930 C CA . THR A 1 116 ? 6.181 1.703 8.403 1.00 96.62 116 THR A CA 1
ATOM 931 C C . THR A 1 116 ? 7.448 2.399 7.936 1.00 96.62 116 THR A C 1
ATOM 933 O O . THR A 1 116 ? 8.436 1.741 7.623 1.00 96.62 116 THR A O 1
ATOM 936 N N . GLU A 1 117 ? 7.435 3.728 7.939 1.00 95.19 117 GLU A N 1
ATOM 937 C CA . GLU A 1 117 ? 8.609 4.532 7.577 1.00 95.19 117 GLU A CA 1
ATOM 938 C C . GLU A 1 117 ? 9.033 5.428 8.719 1.00 95.19 117 GLU A C 1
ATOM 940 O O . GLU A 1 117 ? 8.192 5.944 9.457 1.00 95.19 117 GLU A O 1
ATOM 945 N N . GLU A 1 118 ? 10.334 5.636 8.874 1.00 93.50 118 GLU A N 1
ATOM 946 C CA . GLU A 1 118 ? 10.850 6.492 9.938 1.00 93.50 118 GLU A CA 1
ATOM 947 C C . GLU A 1 118 ? 10.273 7.919 9.859 1.00 93.50 118 GLU A C 1
ATOM 949 O O . GLU A 1 118 ? 10.011 8.445 8.772 1.00 93.50 118 GLU A O 1
ATOM 954 N N . PRO A 1 119 ? 10.044 8.590 11.002 1.00 91.00 119 PRO A N 1
ATOM 955 C CA . PRO A 1 119 ? 9.715 10.009 10.988 1.00 91.00 119 PRO A CA 1
ATOM 956 C C . PRO A 1 119 ? 10.802 10.807 10.253 1.00 91.00 119 PRO A C 1
ATOM 958 O O . PRO A 1 119 ? 11.966 10.770 10.637 1.00 91.00 119 PRO A O 1
ATOM 961 N N . GLY A 1 120 ? 10.419 11.540 9.205 1.00 88.81 120 GLY A N 1
ATOM 962 C CA . GLY A 1 120 ? 11.372 12.266 8.359 1.00 88.81 120 GLY A CA 1
ATOM 963 C C . GLY A 1 120 ? 12.037 11.421 7.268 1.00 88.81 120 GLY A C 1
ATOM 964 O O . GLY A 1 120 ? 12.988 11.901 6.653 1.00 88.81 120 GLY A O 1
ATOM 965 N N . ALA A 1 121 ? 11.545 10.203 7.008 1.00 90.38 121 ALA A N 1
ATOM 966 C CA . ALA A 1 121 ? 11.989 9.398 5.877 1.00 90.38 121 ALA A CA 1
ATOM 967 C C . ALA A 1 121 ? 11.886 10.175 4.547 1.00 90.38 121 ALA A C 1
ATOM 969 O O . ALA A 1 121 ? 11.051 11.085 4.417 1.00 90.38 121 ALA A O 1
ATOM 970 N N . PRO A 1 122 ? 12.712 9.818 3.546 1.00 92.56 122 PRO A N 1
ATOM 971 C CA . PRO A 1 122 ? 12.581 10.344 2.195 1.00 92.56 122 PRO A CA 1
ATOM 972 C C . PRO A 1 122 ? 11.160 10.185 1.648 1.00 92.56 122 PRO A C 1
ATOM 974 O O . PRO A 1 122 ? 10.375 9.367 2.118 1.00 92.56 122 PRO A O 1
ATOM 977 N N . LEU A 1 123 ? 10.831 10.965 0.621 1.00 95.50 123 LEU A N 1
ATOM 978 C CA . LEU A 1 123 ? 9.564 10.808 -0.090 1.00 95.50 123 LEU A CA 1
ATOM 979 C C . LEU A 1 123 ? 9.458 9.394 -0.681 1.00 95.50 123 LEU A C 1
ATOM 981 O O . LEU A 1 123 ? 10.474 8.793 -1.033 1.00 95.50 123 LEU A O 1
ATOM 985 N N . ALA A 1 124 ? 8.224 8.909 -0.834 1.00 95.69 124 ALA A N 1
ATOM 986 C CA . ALA A 1 124 ? 7.949 7.667 -1.548 1.00 95.69 124 ALA A CA 1
ATOM 987 C C . ALA A 1 124 ? 8.511 7.727 -2.978 1.00 95.69 124 ALA A C 1
ATOM 989 O O . ALA A 1 124 ? 8.746 8.815 -3.516 1.00 95.69 124 ALA A O 1
ATOM 990 N N . ALA A 1 125 ? 8.676 6.580 -3.637 1.00 95.62 125 ALA A N 1
ATOM 991 C CA . ALA A 1 125 ? 9.260 6.505 -4.977 1.00 95.62 125 ALA A CA 1
ATOM 992 C C . ALA A 1 125 ? 8.509 7.334 -6.044 1.00 95.62 125 ALA A C 1
ATOM 994 O O . ALA A 1 125 ? 9.101 7.710 -7.058 1.00 95.62 125 ALA A O 1
ATOM 995 N N . ASN A 1 126 ? 7.238 7.689 -5.815 1.00 95.56 126 ASN A N 1
ATOM 996 C CA . ASN A 1 126 ? 6.491 8.635 -6.655 1.00 95.56 126 ASN A CA 1
ATOM 997 C C . ASN A 1 126 ? 6.828 10.126 -6.417 1.00 95.56 126 ASN A C 1
ATOM 999 O O . ASN A 1 126 ? 6.209 10.997 -7.035 1.00 95.56 126 ASN A O 1
ATOM 1003 N N . GLY A 1 127 ? 7.749 10.433 -5.502 1.00 95.31 127 GLY A N 1
ATOM 1004 C CA . GLY A 1 127 ? 8.159 11.785 -5.126 1.00 95.31 127 GLY A CA 1
ATOM 1005 C C . GLY A 1 127 ? 7.168 12.535 -4.230 1.00 95.31 127 GLY A C 1
ATOM 1006 O O . GLY A 1 127 ? 7.202 13.764 -4.204 1.00 95.31 127 GLY A O 1
ATOM 1007 N N . LYS A 1 128 ? 6.260 11.847 -3.525 1.00 95.50 128 LYS A N 1
ATOM 1008 C CA . LYS A 1 128 ? 5.265 12.461 -2.625 1.00 95.50 128 LYS A CA 1
ATOM 1009 C C . LYS A 1 128 ? 5.360 11.903 -1.197 1.00 95.50 128 LYS A C 1
ATOM 1011 O O . LYS A 1 128 ? 5.900 10.816 -0.999 1.00 95.50 128 LYS A O 1
ATOM 1016 N N . PRO A 1 129 ? 4.837 12.625 -0.186 1.00 95.88 129 PRO A N 1
ATOM 1017 C CA . PRO A 1 129 ? 4.773 12.112 1.179 1.00 95.88 129 PRO A CA 1
ATOM 1018 C C . PRO A 1 129 ? 3.890 10.864 1.290 1.00 95.88 129 PRO A C 1
ATOM 1020 O O . PRO A 1 129 ? 2.884 10.741 0.586 1.00 95.88 129 PRO A O 1
ATOM 1023 N N . TYR A 1 130 ? 4.234 9.980 2.226 1.00 96.56 130 TYR A N 1
ATOM 1024 C CA . TYR A 1 130 ? 3.417 8.819 2.564 1.00 96.56 130 TYR A CA 1
ATOM 1025 C C . TYR A 1 130 ? 2.087 9.211 3.212 1.00 96.56 130 TYR A C 1
ATOM 1027 O O . TYR A 1 130 ? 1.974 10.226 3.902 1.00 96.56 130 TYR A O 1
ATOM 1035 N N . TYR A 1 131 ? 1.076 8.367 3.022 1.00 95.19 131 TYR A N 1
ATOM 1036 C CA . TYR A 1 131 ? -0.233 8.514 3.647 1.00 95.19 131 TYR A CA 1
ATOM 1037 C C . TYR A 1 131 ? -0.921 7.155 3.795 1.00 95.19 131 TYR A C 1
ATOM 1039 O O . TYR A 1 131 ? -0.652 6.215 3.048 1.00 95.19 131 TYR A O 1
ATOM 1047 N N . ILE A 1 132 ? -1.832 7.054 4.764 1.00 96.00 132 ILE A N 1
ATOM 1048 C CA . ILE A 1 132 ? -2.627 5.840 4.989 1.00 96.00 132 ILE A CA 1
ATOM 1049 C C . ILE A 1 132 ? -3.529 5.577 3.783 1.00 96.00 132 ILE A C 1
ATOM 1051 O O . ILE A 1 132 ? -4.298 6.451 3.382 1.00 96.00 132 ILE A O 1
ATOM 1055 N N . GLY A 1 133 ? -3.440 4.366 3.231 1.00 96.38 133 GLY A N 1
ATOM 1056 C CA . GLY A 1 133 ? -4.059 3.990 1.956 1.00 96.38 133 GLY A CA 1
ATOM 1057 C C . GLY A 1 133 ? -3.097 4.037 0.767 1.00 96.38 133 GLY A C 1
ATOM 1058 O O . GLY A 1 133 ? -3.498 3.697 -0.343 1.00 96.38 133 GLY A O 1
ATOM 1059 N N . GLY A 1 134 ? -1.841 4.427 0.987 1.00 97.62 134 GLY A N 1
ATOM 1060 C CA . GLY A 1 134 ? -0.749 4.196 0.052 1.00 97.62 134 GLY A CA 1
ATOM 1061 C C . GLY A 1 134 ? -0.197 2.772 0.153 1.00 97.62 134 GLY A C 1
ATOM 1062 O O . GLY A 1 134 ? -0.117 2.213 1.251 1.00 97.62 134 GLY A O 1
ATOM 1063 N N . VAL A 1 135 ? 0.194 2.203 -0.988 1.00 98.19 135 VAL A N 1
ATOM 1064 C CA . VAL A 1 135 ? 0.886 0.910 -1.065 1.00 98.19 135 VAL A CA 1
ATOM 1065 C C . VAL A 1 135 ? 2.192 1.004 -1.845 1.00 98.19 135 VAL A C 1
ATOM 1067 O O . VAL A 1 135 ? 2.320 1.807 -2.781 1.00 98.19 135 VAL A O 1
ATOM 1070 N N . ALA A 1 136 ? 3.127 0.135 -1.475 1.00 97.81 136 ALA A N 1
ATOM 1071 C CA . ALA A 1 136 ? 4.321 -0.172 -2.236 1.00 97.81 136 ALA A CA 1
ATOM 1072 C C . ALA A 1 136 ? 4.110 -1.455 -3.048 1.00 97.81 136 ALA A C 1
ATOM 1074 O O . ALA A 1 136 ? 3.528 -2.425 -2.564 1.00 97.81 136 ALA A O 1
ATOM 1075 N N . VAL A 1 137 ? 4.598 -1.470 -4.282 1.00 97.69 137 VAL A N 1
ATOM 1076 C CA . VAL A 1 137 ? 4.665 -2.672 -5.133 1.00 97.69 137 VAL A CA 1
ATOM 1077 C C . VAL A 1 137 ? 6.107 -2.886 -5.571 1.00 97.69 137 VAL A C 1
ATOM 1079 O O . VAL A 1 137 ? 6.942 -2.007 -5.397 1.00 97.69 137 VAL A O 1
ATOM 1082 N N . HIS A 1 138 ? 6.451 -4.018 -6.164 1.00 95.75 138 HIS A N 1
ATOM 1083 C CA . HIS A 1 138 ? 7.795 -4.151 -6.725 1.00 95.75 138 HIS A CA 1
ATOM 1084 C C . HIS A 1 138 ? 7.949 -3.342 -8.033 1.00 95.75 138 HIS A C 1
ATOM 1086 O O . HIS A 1 138 ? 6.948 -2.988 -8.678 1.00 95.75 138 HIS A O 1
ATOM 1092 N N . PRO A 1 139 ? 9.185 -3.010 -8.458 1.00 96.31 139 PRO A N 1
ATOM 1093 C CA . PRO A 1 139 ? 9.415 -2.407 -9.770 1.00 96.31 139 PRO A CA 1
ATOM 1094 C C . PRO A 1 139 ? 8.897 -3.322 -10.887 1.00 96.31 139 PRO A C 1
ATOM 1096 O O . PRO A 1 139 ? 8.645 -4.492 -10.655 1.00 96.31 139 PRO A O 1
ATOM 1099 N N . ARG A 1 140 ? 8.713 -2.817 -12.107 1.00 95.19 140 ARG A N 1
ATOM 1100 C CA . ARG A 1 140 ? 8.269 -3.618 -13.265 1.00 95.19 140 ARG A CA 1
ATOM 1101 C C . ARG A 1 140 ? 9.316 -4.639 -13.704 1.00 95.19 140 ARG A C 1
ATOM 1103 O O . ARG A 1 140 ? 8.975 -5.695 -14.230 1.00 95.19 140 ARG A O 1
ATOM 1110 N N . ILE A 1 141 ? 10.578 -4.269 -13.537 1.00 94.94 141 ILE A N 1
ATOM 1111 C CA . ILE A 1 141 ? 11.752 -5.088 -13.811 1.00 94.94 141 ILE A CA 1
ATOM 1112 C C . ILE A 1 141 ? 12.625 -5.003 -12.551 1.00 94.94 141 ILE A C 1
ATOM 1114 O O . ILE A 1 141 ? 12.800 -3.888 -12.044 1.00 94.94 141 ILE A O 1
ATOM 1118 N N . PRO A 1 142 ? 13.164 -6.120 -12.037 1.00 93.38 142 PRO A N 1
ATOM 1119 C CA . PRO A 1 142 ? 14.109 -6.103 -10.925 1.00 93.38 142 PRO A CA 1
ATOM 1120 C C . PRO A 1 142 ? 15.326 -5.213 -11.211 1.00 93.38 142 PRO A C 1
ATOM 1122 O O . PRO A 1 142 ? 15.789 -5.124 -12.350 1.00 93.38 142 PRO A O 1
ATOM 1125 N N . LEU A 1 143 ? 15.891 -4.571 -10.186 1.00 93.75 143 LEU A N 1
ATOM 1126 C CA . LEU A 1 143 ? 17.052 -3.683 -10.360 1.00 93.75 143 LEU A CA 1
ATOM 1127 C C . LEU A 1 143 ? 18.286 -4.438 -10.862 1.00 93.75 143 LEU A C 1
ATOM 1129 O O . LEU A 1 143 ? 19.005 -3.932 -11.721 1.00 93.75 143 LEU A O 1
ATOM 1133 N N . GLN A 1 144 ? 18.498 -5.660 -10.372 1.00 93.69 144 GLN A N 1
ATOM 1134 C CA . GLN A 1 144 ? 19.573 -6.545 -10.835 1.00 93.69 144 GLN A CA 1
ATOM 1135 C C . GLN A 1 144 ? 19.481 -6.909 -12.329 1.00 93.69 144 GLN A C 1
ATOM 1137 O O . GLN A 1 144 ? 20.505 -7.204 -12.939 1.00 93.69 144 GLN A O 1
ATOM 1142 N N . ASP A 1 145 ? 18.291 -6.799 -12.928 1.00 95.19 145 ASP A N 1
ATOM 1143 C CA . ASP A 1 145 ? 18.036 -7.067 -14.349 1.00 95.19 145 ASP A CA 1
ATOM 1144 C C . ASP A 1 145 ? 17.961 -5.768 -15.183 1.00 95.19 145 ASP A C 1
ATOM 1146 O O . ASP A 1 145 ? 17.458 -5.756 -16.307 1.00 95.19 145 ASP A O 1
ATOM 1150 N N . GLY A 1 146 ? 18.441 -4.644 -14.636 1.00 94.19 146 GLY A N 1
ATOM 1151 C CA . GLY A 1 146 ? 18.449 -3.337 -15.308 1.00 94.19 146 GLY A CA 1
ATOM 1152 C C . GLY A 1 146 ? 17.169 -2.514 -15.130 1.00 94.19 146 GLY A C 1
ATOM 1153 O O . GLY A 1 146 ? 16.971 -1.513 -15.826 1.00 94.19 146 GLY A O 1
ATOM 1154 N N . GLY A 1 147 ? 16.291 -2.911 -14.208 1.00 94.25 147 GLY A N 1
ATOM 1155 C CA . GLY A 1 147 ? 15.095 -2.159 -13.850 1.00 94.25 147 GLY A CA 1
ATOM 1156 C C . GLY A 1 147 ? 15.364 -0.872 -13.067 1.00 94.25 147 GLY A C 1
ATOM 1157 O O . GLY A 1 147 ? 16.486 -0.559 -12.670 1.00 94.25 147 GLY A O 1
ATOM 1158 N N . LYS A 1 148 ? 14.298 -0.102 -12.821 1.00 94.19 148 LYS A N 1
ATOM 1159 C CA . LYS A 1 148 ? 14.338 1.137 -12.029 1.00 94.19 148 LYS A CA 1
ATOM 1160 C C . LYS A 1 148 ? 13.267 1.095 -10.951 1.00 94.19 148 LYS A C 1
ATOM 1162 O O . LYS A 1 148 ? 12.112 0.823 -11.260 1.00 94.19 148 LYS A O 1
ATOM 1167 N N . ALA A 1 149 ? 13.632 1.462 -9.722 1.00 90.69 149 ALA A N 1
ATOM 1168 C CA . ALA A 1 149 ? 12.689 1.547 -8.604 1.00 90.69 149 ALA A CA 1
ATOM 1169 C C . ALA A 1 149 ? 11.534 2.521 -8.904 1.00 90.69 149 ALA 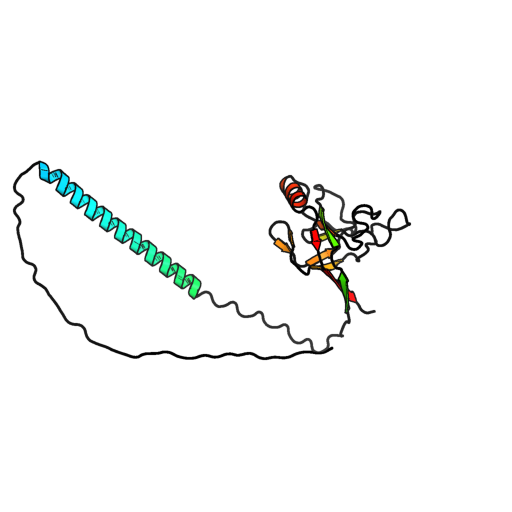A C 1
ATOM 1171 O O . ALA A 1 149 ? 10.387 2.262 -8.595 1.00 90.69 149 ALA A O 1
ATOM 1172 N N . THR A 1 150 ? 11.791 3.601 -9.639 1.00 94.50 150 THR A N 1
ATOM 1173 C CA . THR A 1 150 ? 10.760 4.583 -10.011 1.00 94.50 150 THR A CA 1
ATOM 1174 C C . THR A 1 150 ? 9.796 4.118 -11.110 1.00 94.50 150 THR A C 1
ATOM 1176 O O . THR A 1 150 ? 8.935 4.889 -11.534 1.00 94.50 150 THR A O 1
ATOM 1179 N N . ILE A 1 151 ? 9.928 2.880 -11.597 1.00 96.62 151 ILE A N 1
ATOM 1180 C CA . ILE A 1 151 ? 9.042 2.284 -12.600 1.00 96.62 151 ILE A CA 1
ATOM 1181 C C . ILE A 1 151 ? 8.383 1.048 -11.969 1.00 96.62 151 ILE A C 1
ATOM 1183 O O . ILE A 1 151 ? 8.900 -0.058 -12.127 1.00 96.62 151 ILE A O 1
ATOM 1187 N N . PRO A 1 152 ? 7.266 1.213 -11.241 1.00 96.88 152 PRO A N 1
ATOM 1188 C CA . PRO A 1 152 ? 6.559 0.115 -10.581 1.00 96.88 152 PRO A CA 1
ATOM 1189 C C . PRO A 1 152 ? 5.874 -0.833 -11.578 1.00 96.88 152 PRO A C 1
ATOM 1191 O O . PRO A 1 152 ? 5.558 -0.446 -12.711 1.00 96.88 152 PRO A O 1
ATOM 1194 N N . ILE A 1 153 ? 5.600 -2.074 -11.152 1.00 96.00 153 ILE A N 1
ATOM 1195 C CA . ILE A 1 153 ? 4.803 -3.019 -11.953 1.00 96.00 153 ILE A CA 1
ATOM 1196 C C . ILE A 1 153 ? 3.405 -2.456 -12.245 1.00 96.00 153 ILE A C 1
ATOM 1198 O O . ILE A 1 153 ? 2.961 -2.483 -13.394 1.00 96.00 153 ILE A O 1
ATOM 1202 N N . LEU A 1 154 ? 2.777 -1.846 -11.238 1.00 96.94 154 LEU A N 1
ATOM 1203 C CA . LEU A 1 154 ? 1.561 -1.045 -11.364 1.00 96.94 154 LEU A CA 1
ATOM 1204 C C . LEU A 1 154 ? 1.937 0.444 -11.325 1.00 96.94 154 LEU A C 1
ATOM 1206 O O . LEU A 1 154 ? 2.505 0.866 -10.322 1.00 96.94 154 LEU A O 1
ATOM 1210 N N . PRO A 1 155 ? 1.644 1.259 -12.357 1.00 96.56 155 PRO A N 1
ATOM 1211 C CA . PRO A 1 155 ? 2.034 2.671 -12.393 1.00 96.56 155 PRO A CA 1
ATOM 1212 C C . PRO A 1 155 ? 1.636 3.449 -11.131 1.00 96.56 155 PRO A C 1
ATOM 1214 O O . PRO A 1 155 ? 0.557 3.229 -10.575 1.00 96.56 155 PRO A O 1
ATOM 1217 N N . PHE A 1 156 ? 2.462 4.408 -10.701 1.00 97.88 156 PHE A N 1
ATOM 1218 C CA . PHE A 1 156 ? 2.105 5.277 -9.577 1.00 97.88 156 PHE A CA 1
ATOM 1219 C C . PHE A 1 156 ? 0.770 5.989 -9.826 1.00 97.88 156 PHE A C 1
ATOM 1221 O O . PHE A 1 156 ? 0.505 6.478 -10.923 1.00 97.88 156 PHE A O 1
ATOM 1228 N N . GLY A 1 157 ? -0.065 6.063 -8.791 1.00 97.75 157 GLY A N 1
ATOM 1229 C CA . GLY A 1 157 ? -1.427 6.589 -8.880 1.00 97.75 157 GLY A CA 1
ATOM 1230 C C . GLY A 1 157 ? -2.477 5.556 -9.295 1.00 97.75 157 GLY A C 1
ATOM 1231 O O . GLY A 1 157 ? -3.665 5.865 -9.220 1.00 97.75 157 GLY A O 1
ATOM 1232 N N . THR A 1 158 ? -2.080 4.337 -9.676 1.00 98.25 158 THR A N 1
ATOM 1233 C CA . THR A 1 158 ? -3.028 3.234 -9.885 1.00 98.25 158 THR A CA 1
ATOM 1234 C C . THR A 1 158 ? -3.775 2.955 -8.587 1.00 98.25 158 THR A C 1
ATOM 1236 O O . THR A 1 158 ? -3.156 2.795 -7.533 1.00 98.25 158 THR A O 1
ATOM 1239 N N . ILE A 1 159 ? -5.102 2.887 -8.670 1.00 98.44 159 ILE A N 1
ATOM 1240 C CA . ILE A 1 159 ? -5.957 2.494 -7.552 1.00 98.44 159 ILE A CA 1
ATOM 1241 C C . ILE A 1 159 ? -6.202 0.991 -7.659 1.00 98.44 159 ILE A C 1
ATOM 1243 O O . ILE A 1 159 ? -6.767 0.523 -8.651 1.00 98.44 159 ILE A O 1
ATOM 1247 N N . ILE A 1 160 ? -5.788 0.251 -6.634 1.00 98.31 160 ILE A N 1
ATOM 1248 C CA . ILE A 1 160 ? -6.147 -1.153 -6.451 1.00 98.31 160 ILE A CA 1
ATOM 1249 C C . ILE A 1 160 ? -7.441 -1.238 -5.644 1.00 98.31 160 ILE A C 1
ATOM 1251 O O . ILE A 1 160 ? -7.604 -0.549 -4.637 1.00 98.31 160 ILE A O 1
ATOM 1255 N N . TYR A 1 161 ? -8.360 -2.086 -6.087 1.00 98.56 161 TYR A N 1
ATOM 1256 C CA . TYR A 1 161 ? -9.648 -2.340 -5.452 1.00 98.56 161 TYR A CA 1
ATOM 1257 C C . TYR A 1 161 ? -9.646 -3.754 -4.893 1.00 98.56 161 TYR A C 1
ATOM 1259 O O . TYR A 1 161 ? -9.498 -4.726 -5.636 1.00 98.56 161 TYR A O 1
ATOM 1267 N N . LEU A 1 162 ? -9.780 -3.861 -3.578 1.00 98.25 162 LEU A N 1
ATOM 1268 C CA . LEU A 1 162 ? -9.735 -5.121 -2.854 1.00 98.25 162 LEU A CA 1
ATOM 1269 C C . LEU A 1 162 ? -11.107 -5.792 -2.894 1.0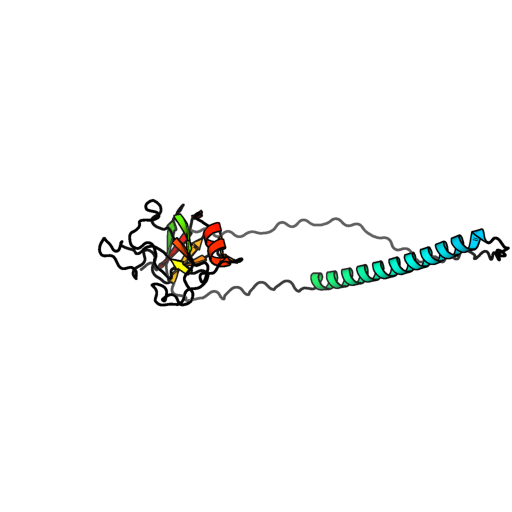0 98.25 162 LEU A C 1
ATOM 1271 O O . LEU A 1 162 ? -12.124 -5.154 -2.624 1.00 98.25 162 LEU A O 1
ATOM 1275 N N . ASP A 1 163 ? -11.131 -7.102 -3.138 1.00 97.69 163 ASP A N 1
ATOM 1276 C CA . ASP A 1 163 ? -12.374 -7.883 -3.067 1.00 97.69 163 ASP A CA 1
ATOM 1277 C C . ASP A 1 163 ? -12.941 -7.913 -1.635 1.00 97.69 163 ASP A C 1
ATOM 1279 O O . ASP A 1 163 ? -14.147 -8.048 -1.428 1.00 97.69 163 ASP A O 1
ATOM 1283 N N . LYS A 1 164 ? -12.057 -7.809 -0.634 1.00 97.12 164 LYS A N 1
ATOM 1284 C CA . LYS A 1 164 ? -12.393 -7.722 0.789 1.00 97.12 164 LYS A CA 1
ATOM 1285 C C . LYS A 1 164 ? -11.638 -6.551 1.421 1.00 97.12 164 LYS A C 1
ATOM 1287 O O . LYS A 1 164 ? -10.422 -6.487 1.237 1.00 97.12 164 LYS A O 1
ATOM 1292 N N . PRO A 1 165 ? -12.316 -5.662 2.168 1.00 96.75 165 PRO A N 1
ATOM 1293 C CA . PRO A 1 165 ? -11.648 -4.586 2.886 1.00 96.75 165 PRO A CA 1
ATOM 1294 C C . PRO A 1 165 ? -10.602 -5.102 3.876 1.00 96.75 165 PRO A C 1
ATOM 1296 O O . PRO A 1 165 ? -10.728 -6.211 4.405 1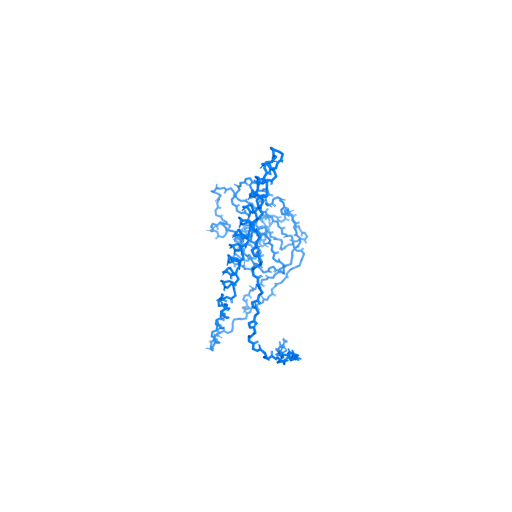.00 96.75 165 PRO A O 1
ATOM 1299 N N . ILE A 1 166 ? -9.578 -4.285 4.113 1.00 95.75 166 ILE A N 1
ATOM 1300 C CA . ILE A 1 166 ? -8.522 -4.554 5.089 1.00 95.75 166 ILE A CA 1
ATOM 1301 C C . ILE A 1 166 ? -8.563 -3.467 6.174 1.00 95.75 166 ILE A C 1
ATOM 1303 O O . ILE A 1 166 ? -8.527 -2.279 5.828 1.00 95.75 166 ILE A O 1
ATOM 1307 N N . PRO A 1 167 ? -8.577 -3.835 7.469 1.00 94.06 167 PRO A N 1
ATOM 1308 C CA . PRO A 1 167 ? -8.478 -2.875 8.557 1.00 94.06 167 PRO A CA 1
ATOM 1309 C C . PRO A 1 167 ? -7.054 -2.321 8.650 1.00 94.06 167 PRO A C 1
ATOM 1311 O O . PRO A 1 167 ? -6.111 -3.035 8.987 1.00 94.06 167 PRO A O 1
ATOM 1314 N N . VAL A 1 168 ? -6.899 -1.023 8.408 1.00 93.50 168 VAL A N 1
ATOM 1315 C CA . VAL A 1 168 ? -5.629 -0.301 8.532 1.00 93.50 168 VAL A CA 1
ATOM 1316 C C . VAL A 1 168 ? -5.838 0.872 9.479 1.00 93.50 168 VAL A C 1
ATOM 1318 O O . VAL A 1 168 ? -6.650 1.758 9.216 1.00 93.50 168 VAL A O 1
ATOM 1321 N N . GLN A 1 169 ? -5.133 0.866 10.614 1.00 86.88 169 GLN A N 1
ATOM 1322 C CA . GLN A 1 169 ? -5.239 1.905 11.652 1.00 86.88 169 GLN A CA 1
ATOM 1323 C C . GLN A 1 169 ? -6.692 2.263 12.048 1.00 86.88 169 GLN A C 1
ATOM 1325 O O . GLN A 1 169 ? -7.054 3.432 12.190 1.00 86.88 169 GLN A O 1
ATOM 1330 N N . GLY A 1 170 ? -7.554 1.254 12.203 1.00 86.31 170 GLY A N 1
ATOM 1331 C CA . GLY A 1 170 ? -8.957 1.447 12.594 1.00 86.31 170 GLY A CA 1
ATOM 1332 C C . GLY A 1 170 ? -9.888 1.904 11.465 1.00 86.31 170 GLY A C 1
ATOM 1333 O O . GLY A 1 170 ? -11.023 2.291 11.741 1.00 86.31 170 GLY A O 1
ATOM 1334 N N . ARG A 1 171 ? -9.437 1.870 10.205 1.00 90.69 171 ARG A N 1
ATOM 1335 C CA . ARG A 1 171 ? -10.261 2.141 9.020 1.00 90.69 171 ARG A CA 1
ATOM 1336 C C . ARG A 1 171 ? -10.311 0.917 8.120 1.00 90.69 171 ARG A C 1
ATOM 1338 O O . ARG A 1 171 ? -9.273 0.352 7.803 1.00 90.69 171 ARG A O 1
ATOM 1345 N N . GLU A 1 172 ? -11.503 0.562 7.661 1.00 95.81 172 GLU A N 1
ATOM 1346 C CA . GLU A 1 172 ? -11.678 -0.452 6.621 1.00 95.81 172 GLU A CA 1
ATOM 1347 C C . GLU A 1 172 ? -11.364 0.164 5.258 1.00 95.81 172 GLU A C 1
ATOM 1349 O O . GLU A 1 172 ? -12.100 1.027 4.771 1.00 95.81 172 GLU A O 1
ATOM 1354 N N . LEU A 1 173 ? -10.255 -0.250 4.648 1.00 96.69 173 LEU A N 1
ATOM 1355 C CA . LEU A 1 173 ? -9.854 0.209 3.324 1.00 96.69 173 LEU A CA 1
ATOM 1356 C C . LEU A 1 173 ? -10.257 -0.834 2.282 1.00 96.69 173 LEU A C 1
ATOM 1358 O O . LEU A 1 173 ? -9.763 -1.957 2.305 1.00 96.69 173 LEU A O 1
ATOM 1362 N N . SER A 1 174 ? -11.144 -0.460 1.360 1.00 97.50 174 SER A N 1
ATOM 1363 C CA . SER A 1 174 ? -11.535 -1.275 0.198 1.00 97.50 174 SER A CA 1
ATOM 1364 C C . SER A 1 174 ? -10.732 -0.949 -1.062 1.00 97.50 174 SER A C 1
ATOM 1366 O O . SER A 1 174 ? -10.781 -1.688 -2.041 1.00 97.50 174 SER A O 1
ATOM 1368 N N . SER A 1 175 ? -9.987 0.153 -1.049 1.00 97.94 175 SER A N 1
ATOM 1369 C CA . SER A 1 175 ? -9.125 0.564 -2.148 1.00 97.94 175 SER A CA 1
ATOM 1370 C C . SER A 1 175 ? -7.890 1.279 -1.631 1.00 97.94 175 SER A C 1
ATOM 1372 O O . SER A 1 175 ? -7.951 1.959 -0.604 1.00 97.94 175 SER A O 1
ATOM 1374 N N . MET A 1 176 ? -6.791 1.157 -2.364 1.00 97.94 176 MET A N 1
ATOM 1375 C CA . MET A 1 176 ? -5.507 1.764 -2.022 1.00 97.94 176 MET A CA 1
ATOM 1376 C C . MET A 1 176 ? -4.804 2.256 -3.286 1.00 97.94 176 MET A C 1
ATOM 1378 O O . MET A 1 176 ? -5.105 1.798 -4.385 1.00 97.94 176 MET A O 1
ATOM 1382 N N . THR A 1 177 ? -3.866 3.182 -3.137 1.00 98.56 177 THR A N 1
ATOM 1383 C CA . THR A 1 177 ? -3.169 3.809 -4.262 1.00 98.56 177 THR A CA 1
ATOM 1384 C C . THR A 1 177 ? -1.705 3.408 -4.268 1.00 98.56 177 THR A C 1
ATOM 1386 O O . THR A 1 177 ? -1.027 3.511 -3.247 1.00 98.56 177 THR A O 1
ATOM 1389 N N . VAL A 1 178 ? -1.188 3.019 -5.430 1.00 98.56 178 VAL A N 1
ATOM 1390 C CA . VAL A 1 178 ? 0.238 2.730 -5.602 1.00 98.56 178 VAL A CA 1
ATOM 1391 C C . VAL A 1 178 ? 1.032 4.029 -5.532 1.00 98.56 178 VAL A C 1
ATOM 1393 O O . VAL A 1 178 ? 0.856 4.925 -6.364 1.00 98.56 178 VAL A O 1
ATOM 1396 N N . ILE A 1 179 ? 1.898 4.150 -4.530 1.00 98.19 179 ILE A N 1
ATOM 1397 C CA . ILE A 1 179 ? 2.692 5.364 -4.292 1.00 98.19 179 ILE A CA 1
ATOM 1398 C C . ILE A 1 179 ? 4.188 5.107 -4.230 1.00 98.19 179 ILE A C 1
ATOM 1400 O O . ILE A 1 179 ? 4.963 6.050 -4.357 1.00 98.19 179 ILE A O 1
ATOM 1404 N N . ASP A 1 180 ? 4.584 3.859 -4.034 1.00 97.50 180 ASP A N 1
ATOM 1405 C CA . ASP A 1 180 ? 5.952 3.537 -3.688 1.00 97.50 180 ASP A CA 1
ATOM 1406 C C . ASP A 1 180 ? 6.399 2.216 -4.307 1.00 97.50 180 ASP A C 1
ATOM 1408 O O . ASP A 1 180 ? 5.583 1.463 -4.858 1.00 97.50 180 ASP A O 1
ATOM 1412 N N . THR A 1 181 ? 7.697 1.944 -4.216 1.00 96.69 181 THR A N 1
ATOM 1413 C CA . THR A 1 181 ? 8.261 0.653 -4.587 1.00 96.69 181 THR A CA 1
ATOM 1414 C C . THR A 1 181 ? 9.100 0.029 -3.492 1.00 96.69 181 THR A C 1
ATOM 1416 O O . THR A 1 181 ? 10.009 0.672 -2.980 1.00 96.69 181 THR A O 1
ATOM 1419 N N . GLY A 1 182 ? 8.851 -1.251 -3.218 1.00 91.94 182 GLY A N 1
ATOM 1420 C CA . GLY A 1 182 ? 9.618 -2.079 -2.285 1.00 91.94 182 GLY A CA 1
ATOM 1421 C C . GLY A 1 182 ? 10.169 -3.330 -2.969 1.00 91.94 182 GLY A C 1
ATOM 1422 O O . GLY A 1 182 ? 9.848 -3.590 -4.124 1.00 91.94 182 GLY A O 1
ATOM 1423 N N . ASP A 1 183 ? 11.015 -4.092 -2.269 1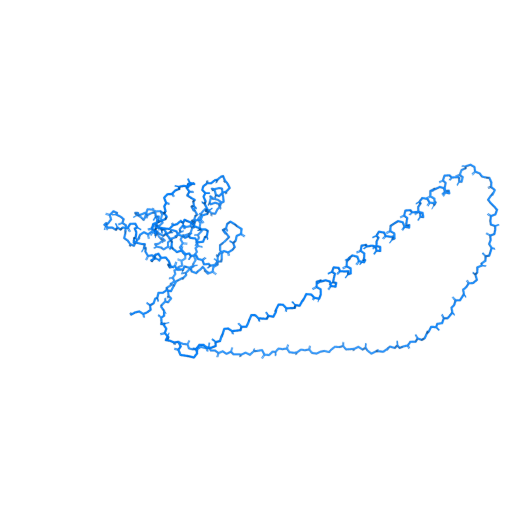.00 91.62 183 ASP A N 1
ATOM 1424 C CA . ASP A 1 183 ? 11.610 -5.349 -2.767 1.00 91.62 183 ASP A CA 1
ATOM 1425 C C . ASP A 1 183 ? 12.086 -5.278 -4.221 1.00 91.62 183 ASP A C 1
ATOM 1427 O O . ASP A 1 183 ? 11.624 -5.972 -5.131 1.00 91.62 183 ASP A O 1
ATOM 1431 N N . VAL A 1 184 ? 13.039 -4.383 -4.438 1.00 90.94 184 VAL A N 1
ATOM 1432 C CA . VAL A 1 184 ? 13.526 -4.015 -5.767 1.00 90.94 184 VAL A CA 1
ATOM 1433 C C . VAL A 1 184 ? 14.122 -5.175 -6.577 1.00 90.94 184 VAL A C 1
ATOM 1435 O O . VAL A 1 184 ? 14.340 -5.021 -7.776 1.00 90.94 184 VAL A O 1
ATOM 1438 N N . ASN A 1 185 ? 14.362 -6.326 -5.943 1.00 90.50 185 ASN A N 1
ATOM 1439 C CA . ASN A 1 185 ? 14.974 -7.518 -6.530 1.00 90.50 185 ASN A CA 1
ATOM 1440 C C . ASN A 1 185 ? 14.069 -8.767 -6.486 1.00 90.50 185 ASN A C 1
ATOM 1442 O O . ASN A 1 185 ? 14.540 -9.861 -6.787 1.00 90.50 185 ASN A O 1
ATOM 1446 N N . TYR A 1 186 ? 12.788 -8.613 -6.131 1.00 90.44 186 TYR A N 1
ATOM 1447 C CA . TYR A 1 186 ? 11.771 -9.680 -6.112 1.00 90.44 186 TYR A CA 1
ATOM 1448 C C . TYR A 1 186 ? 12.115 -10.857 -5.178 1.00 90.44 186 TYR A C 1
ATOM 1450 O O . TYR A 1 186 ? 11.795 -12.016 -5.462 1.00 90.44 186 TYR A O 1
ATOM 1458 N N . GLY A 1 187 ? 12.795 -10.585 -4.065 1.00 87.50 187 GLY A N 1
ATOM 1459 C CA . GLY A 1 187 ? 13.283 -11.621 -3.158 1.00 87.50 187 GLY A CA 1
ATOM 1460 C C . GLY A 1 187 ? 12.237 -12.144 -2.172 1.00 87.50 187 GLY A C 1
ATOM 1461 O O . GLY A 1 187 ? 12.368 -13.273 -1.700 1.00 87.50 187 GLY A O 1
ATOM 1462 N N . LEU A 1 188 ? 11.212 -11.355 -1.835 1.00 89.62 188 LEU A N 1
ATOM 1463 C CA . LEU A 1 188 ? 10.318 -11.671 -0.714 1.00 89.62 188 LEU A CA 1
ATOM 1464 C C . LEU A 1 188 ? 9.235 -12.696 -1.069 1.00 89.62 188 LEU A C 1
ATOM 1466 O O . LEU A 1 188 ? 9.019 -13.649 -0.321 1.00 89.62 188 LEU A O 1
ATOM 1470 N N . TRP A 1 189 ? 8.548 -12.514 -2.200 1.00 93.12 189 TRP A N 1
ATOM 1471 C CA . TRP A 1 189 ? 7.374 -13.322 -2.556 1.00 93.12 189 TRP A CA 1
ATOM 1472 C C . TRP A 1 189 ? 7.367 -13.741 -4.034 1.00 93.12 189 TRP A C 1
ATOM 1474 O O . TRP A 1 189 ? 6.470 -13.350 -4.783 1.00 93.12 189 TRP A O 1
ATOM 1484 N N . PRO A 1 190 ? 8.317 -14.583 -4.477 1.00 88.06 190 PRO A N 1
ATOM 1485 C CA . PRO A 1 190 ? 8.474 -14.934 -5.893 1.00 88.06 190 PRO A CA 1
ATOM 1486 C C . PRO A 1 190 ? 7.250 -15.646 -6.498 1.00 88.06 190 PRO A C 1
ATOM 1488 O O . PRO A 1 190 ? 6.986 -15.517 -7.689 1.00 88.06 190 PRO A O 1
ATOM 1491 N N . SER A 1 191 ? 6.461 -16.366 -5.691 1.00 93.06 191 SER A N 1
ATOM 1492 C CA . SER A 1 191 ? 5.212 -17.011 -6.133 1.00 93.06 191 SER A CA 1
ATOM 1493 C C . SER A 1 191 ? 3.999 -16.073 -6.177 1.00 93.06 191 SER A C 1
ATOM 1495 O O . SER A 1 191 ? 2.917 -16.499 -6.578 1.00 93.06 191 SER A O 1
ATOM 1497 N N . HIS A 1 192 ? 4.150 -14.815 -5.755 1.00 95.62 192 HIS A N 1
ATOM 1498 C CA . HIS A 1 192 ? 3.077 -13.823 -5.682 1.00 95.62 192 HIS A CA 1
ATOM 1499 C C . HIS A 1 192 ? 3.513 -12.522 -6.377 1.00 95.62 192 HIS A C 1
ATOM 1501 O O . HIS A 1 192 ? 3.718 -11.514 -5.710 1.00 95.62 192 HIS A O 1
ATOM 1507 N N . PRO A 1 193 ? 3.658 -12.512 -7.714 1.00 92.31 193 PRO A N 1
ATOM 1508 C CA . PRO A 1 193 ? 4.289 -11.430 -8.484 1.00 92.31 193 PRO A CA 1
ATOM 1509 C C . PRO A 1 193 ? 3.433 -10.160 -8.620 1.00 92.31 193 PRO A C 1
ATOM 1511 O O . PRO A 1 193 ? 3.672 -9.335 -9.487 1.00 92.31 193 PRO A O 1
ATOM 1514 N N . TYR A 1 194 ? 2.366 -10.039 -7.842 1.00 95.94 194 TYR A N 1
ATOM 1515 C CA . TYR A 1 194 ? 1.552 -8.835 -7.717 1.00 95.94 194 TYR A CA 1
ATOM 1516 C C . TYR A 1 194 ? 1.271 -8.563 -6.235 1.00 95.94 194 TYR A C 1
ATOM 1518 O O . TYR A 1 194 ? 0.214 -8.048 -5.867 1.00 95.94 194 TYR A O 1
ATOM 1526 N N . TRP A 1 195 ? 2.181 -8.981 -5.357 1.00 96.56 195 TRP A N 1
ATOM 1527 C CA . TRP A 1 195 ? 2.104 -8.649 -3.947 1.00 96.56 195 TRP A CA 1
ATOM 1528 C C . TRP A 1 195 ? 2.293 -7.145 -3.725 1.00 96.56 195 TRP A C 1
ATOM 1530 O O . TRP A 1 195 ? 2.897 -6.450 -4.546 1.00 96.56 195 TRP A O 1
ATOM 1540 N N . PHE A 1 196 ? 1.765 -6.641 -2.615 1.00 97.62 196 PHE A N 1
ATOM 1541 C CA . PHE A 1 196 ? 1.927 -5.242 -2.234 1.00 97.62 196 PHE A CA 1
ATOM 1542 C C . PHE A 1 196 ? 2.108 -5.086 -0.726 1.00 97.62 196 PHE A C 1
ATOM 1544 O O . PHE A 1 196 ? 1.606 -5.891 0.063 1.00 97.62 196 PHE A O 1
ATOM 1551 N N . ASP A 1 197 ? 2.794 -4.020 -0.336 1.00 97.25 197 ASP A N 1
ATOM 1552 C CA . ASP A 1 197 ? 2.991 -3.635 1.054 1.00 97.25 197 ASP A CA 1
ATOM 1553 C C . ASP A 1 197 ? 2.138 -2.414 1.394 1.00 97.25 197 ASP A C 1
ATOM 1555 O O . ASP A 1 197 ? 2.114 -1.436 0.645 1.00 97.25 197 ASP A O 1
ATOM 1559 N N . ILE A 1 198 ? 1.414 -2.457 2.506 1.00 97.75 198 ILE A N 1
ATOM 1560 C CA . ILE A 1 198 ? 0.536 -1.366 2.929 1.00 97.75 198 ILE A CA 1
ATOM 1561 C C . ILE A 1 198 ? 1.314 -0.437 3.850 1.00 97.75 198 ILE A C 1
ATOM 1563 O O . ILE A 1 198 ? 1.929 -0.891 4.812 1.00 97.75 198 ILE A O 1
ATOM 1567 N N . TYR A 1 199 ? 1.218 0.872 3.623 1.00 97.12 199 TYR A N 1
ATOM 1568 C CA . TYR A 1 199 ? 1.790 1.846 4.544 1.00 97.12 199 TYR A CA 1
ATOM 1569 C C . TYR A 1 199 ?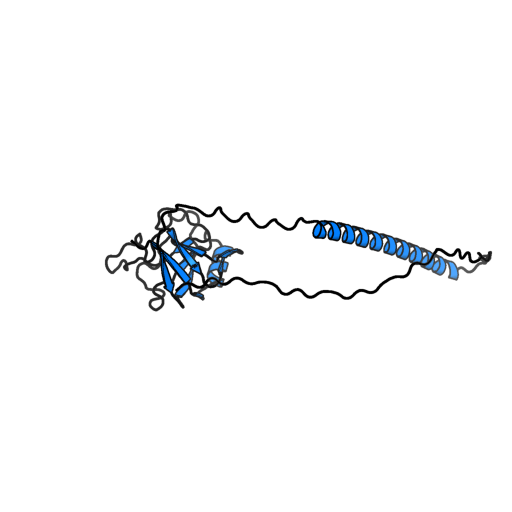 0.929 2.006 5.807 1.00 97.12 199 TYR A C 1
ATOM 1571 O O . TYR A 1 199 ? -0.222 2.453 5.745 1.00 97.12 199 TYR A O 1
ATOM 1579 N N . TRP A 1 200 ? 1.501 1.685 6.970 1.00 96.00 200 TRP A N 1
ATOM 1580 C CA . TRP A 1 200 ? 0.853 1.733 8.290 1.00 96.00 200 TRP A CA 1
ATOM 1581 C C . TRP A 1 200 ? 1.273 2.947 9.124 1.00 96.00 200 TRP A C 1
ATOM 1583 O O . TRP A 1 200 ? 1.134 2.942 10.348 1.00 96.00 200 TRP A O 1
ATOM 1593 N N . GLY A 1 201 ? 1.748 4.012 8.480 1.00 94.62 201 GLY A N 1
ATOM 1594 C CA . GLY A 1 201 ? 2.110 5.262 9.145 1.00 94.62 201 GLY A CA 1
ATOM 1595 C C . GLY A 1 201 ? 3.575 5.336 9.562 1.00 94.62 201 GLY A C 1
ATOM 1596 O O . GLY A 1 201 ? 4.366 4.419 9.340 1.00 94.62 201 GLY A O 1
ATOM 1597 N N . SER A 1 202 ? 3.941 6.462 10.176 1.00 95.25 202 SER A N 1
ATOM 1598 C CA . SER A 1 202 ? 5.311 6.669 10.642 1.00 95.25 202 SER A CA 1
ATOM 1599 C C . SER A 1 202 ? 5.668 5.690 11.757 1.00 95.25 202 SER A C 1
ATOM 1601 O O . SER A 1 202 ? 4.847 5.431 12.644 1.00 95.25 202 SER A O 1
ATOM 1603 N N . SER A 1 203 ? 6.897 5.188 11.731 1.00 95.88 203 SER A N 1
ATOM 1604 C CA . SER A 1 203 ? 7.437 4.228 12.681 1.00 95.88 203 SER A CA 1
ATOM 1605 C C . SER A 1 203 ? 7.328 4.766 14.103 1.00 95.88 203 SER A C 1
ATOM 1607 O O . SER A 1 203 ? 7.894 5.797 14.463 1.00 95.88 203 SER A O 1
ATOM 1609 N N . ASN A 1 204 ? 6.569 4.046 14.918 1.00 95.12 204 ASN A N 1
ATOM 1610 C CA . ASN A 1 204 ? 6.459 4.211 16.361 1.00 95.12 204 ASN A CA 1
ATOM 1611 C C . ASN A 1 204 ? 6.009 2.872 16.956 1.00 95.12 204 ASN A C 1
ATOM 1613 O O . ASN A 1 204 ? 5.631 1.962 16.219 1.00 95.12 204 ASN A O 1
ATOM 1617 N N . TYR A 1 205 ? 6.033 2.741 18.283 1.00 95.44 205 TYR A N 1
ATOM 1618 C CA . TYR A 1 205 ? 5.690 1.482 18.951 1.00 95.44 205 TYR A CA 1
ATOM 1619 C C . TYR A 1 205 ? 4.347 0.896 18.482 1.00 95.44 205 TYR A C 1
ATOM 1621 O O . TYR A 1 205 ? 4.281 -0.281 18.134 1.00 95.44 205 TYR A O 1
ATOM 1629 N N . TYR A 1 206 ? 3.299 1.721 18.411 1.00 95.12 206 TYR A N 1
ATOM 1630 C CA . TYR A 1 206 ? 1.953 1.274 18.063 1.00 95.12 206 TYR A CA 1
ATOM 1631 C C . TYR A 1 206 ? 1.837 0.878 16.592 1.00 95.12 206 TYR A C 1
ATOM 1633 O O . TYR A 1 206 ? 1.345 -0.208 16.302 1.00 95.12 206 TYR A O 1
ATOM 1641 N N . ASN A 1 207 ? 2.334 1.706 15.671 1.00 95.69 207 ASN A N 1
ATOM 1642 C CA . ASN A 1 207 ? 2.277 1.413 14.236 1.00 95.69 207 ASN A CA 1
ATOM 1643 C C . ASN A 1 207 ? 3.113 0.181 13.883 1.00 95.69 207 ASN A C 1
ATOM 1645 O O . ASN A 1 207 ? 2.649 -0.679 13.141 1.00 95.69 207 ASN A O 1
ATOM 1649 N N . ASN A 1 208 ? 4.295 0.041 14.488 1.00 96.19 208 ASN A N 1
ATOM 1650 C CA . ASN A 1 208 ? 5.155 -1.122 14.283 1.00 96.19 208 ASN A CA 1
ATOM 1651 C C . ASN A 1 208 ? 4.493 -2.394 14.822 1.00 96.19 208 ASN A C 1
ATOM 1653 O O . ASN A 1 208 ? 4.524 -3.434 14.167 1.00 96.19 208 ASN A O 1
ATOM 1657 N N . GLN A 1 209 ? 3.881 -2.327 16.009 1.00 96.00 209 GLN A N 1
ATOM 1658 C CA . GLN A 1 209 ? 3.158 -3.463 16.576 1.00 96.00 209 GLN A CA 1
ATOM 1659 C C . GLN A 1 209 ? 1.956 -3.846 15.710 1.00 96.00 209 GLN A C 1
ATOM 1661 O O . GLN A 1 209 ? 1.702 -5.031 15.499 1.00 96.00 209 GLN A O 1
ATOM 1666 N N . ALA A 1 210 ? 1.238 -2.855 15.190 1.00 94.62 210 ALA A N 1
ATOM 1667 C CA . ALA A 1 210 ? 0.072 -3.050 14.348 1.00 94.62 210 ALA A CA 1
ATOM 1668 C C . ALA A 1 210 ? 0.460 -3.674 12.988 1.00 94.62 210 ALA A C 1
ATOM 1670 O O . ALA A 1 210 ? -0.104 -4.703 12.618 1.00 94.62 210 ALA A O 1
ATOM 1671 N N . ALA A 1 211 ? 1.506 -3.162 12.328 1.00 95.50 211 ALA A N 1
ATOM 1672 C CA . ALA A 1 211 ? 2.061 -3.730 11.095 1.00 95.50 211 ALA A CA 1
ATOM 1673 C C . ALA A 1 211 ? 2.574 -5.169 11.293 1.00 95.50 211 ALA A C 1
ATOM 1675 O O . ALA A 1 211 ? 2.281 -6.065 10.502 1.00 95.50 211 ALA A O 1
ATOM 1676 N N . ARG A 1 212 ? 3.269 -5.439 12.405 1.00 95.12 212 ARG A N 1
ATOM 1677 C CA . ARG A 1 212 ? 3.704 -6.802 12.760 1.00 95.12 212 ARG A CA 1
ATOM 1678 C C . ARG A 1 212 ? 2.535 -7.747 13.019 1.00 95.12 212 ARG A C 1
ATOM 1680 O O . ARG A 1 212 ? 2.610 -8.909 12.640 1.00 95.12 212 ARG A O 1
ATOM 1687 N N . SER A 1 213 ? 1.483 -7.259 13.674 1.00 95.12 213 SER A N 1
ATOM 1688 C CA . SER A 1 213 ? 0.293 -8.060 13.987 1.00 95.12 213 SER A CA 1
ATOM 1689 C C . SER A 1 213 ? -0.516 -8.391 12.733 1.00 95.12 213 SER A C 1
ATOM 1691 O O . SER A 1 213 ? -1.131 -9.451 12.682 1.00 95.12 213 SER A O 1
ATOM 1693 N N . TYR A 1 214 ? -0.488 -7.515 11.723 1.00 95.75 214 TYR A N 1
ATOM 1694 C CA . TYR A 1 214 ? -1.010 -7.813 10.392 1.00 95.75 214 TYR A CA 1
ATOM 1695 C C . TYR A 1 214 ? -0.208 -8.933 9.717 1.00 95.75 214 TYR A C 1
ATOM 1697 O O . TYR A 1 214 ? -0.769 -9.902 9.221 1.00 95.75 214 TYR A O 1
ATOM 1705 N N . GLY A 1 215 ? 1.124 -8.864 9.742 1.00 93.94 215 GLY A N 1
ATOM 1706 C CA . GLY A 1 215 ? 1.959 -9.926 9.182 1.00 93.94 215 GLY A CA 1
ATOM 1707 C C . GLY A 1 215 ? 1.791 -10.049 7.664 1.00 93.94 215 GLY A C 1
ATOM 1708 O O . GLY A 1 215 ? 2.080 -9.102 6.935 1.00 93.94 215 GLY A O 1
ATOM 1709 N N . SER A 1 216 ? 1.369 -11.223 7.175 1.00 95.06 216 SER A N 1
ATOM 1710 C CA . SER A 1 216 ? 1.138 -11.449 5.741 1.00 95.06 216 SER A CA 1
ATOM 1711 C C . SER A 1 216 ? -0.170 -12.189 5.479 1.00 95.06 216 SER A C 1
ATOM 1713 O O . SER A 1 216 ? -0.424 -13.246 6.065 1.00 95.06 216 SER A O 1
ATOM 1715 N N . HIS A 1 217 ? -0.958 -11.686 4.533 1.00 95.31 217 HIS A N 1
ATOM 1716 C CA . HIS A 1 217 ? -2.233 -12.282 4.140 1.00 95.31 217 HIS A CA 1
ATOM 1717 C C . HIS A 1 217 ? -2.322 -12.486 2.631 1.00 95.31 217 HIS A C 1
ATOM 1719 O O . HIS A 1 217 ? -1.598 -11.860 1.862 1.00 95.31 217 HIS A O 1
ATOM 1725 N N . LEU A 1 218 ? -3.207 -13.392 2.211 1.00 97.88 218 LEU A N 1
ATOM 1726 C CA . LEU A 1 218 ? -3.550 -13.567 0.805 1.00 97.88 218 LEU A CA 1
ATOM 1727 C C . LEU A 1 218 ? -4.772 -12.724 0.470 1.00 97.88 218 LEU A C 1
ATOM 1729 O O . LEU A 1 218 ? -5.802 -12.825 1.138 1.00 97.88 218 LEU A O 1
ATOM 1733 N N . VAL A 1 219 ? -4.656 -11.932 -0.586 1.00 97.81 219 VAL A N 1
ATOM 1734 C CA . VAL A 1 219 ? -5.690 -11.002 -1.029 1.00 97.81 219 VAL A CA 1
ATOM 1735 C C . VAL A 1 219 ? -5.948 -11.152 -2.522 1.00 97.81 219 VAL A C 1
ATOM 1737 O O . VAL A 1 219 ? -5.077 -11.557 -3.297 1.00 97.81 219 VAL A O 1
ATOM 1740 N N . ASN A 1 220 ? -7.171 -10.824 -2.917 1.00 98.38 220 ASN A N 1
ATOM 1741 C CA . ASN A 1 220 ? -7.573 -10.698 -4.309 1.00 98.38 220 ASN A CA 1
ATOM 1742 C C . ASN A 1 220 ? -7.911 -9.235 -4.560 1.00 98.38 220 ASN A C 1
ATOM 1744 O O . ASN A 1 220 ? -8.509 -8.584 -3.695 1.00 98.38 220 ASN A O 1
ATOM 1748 N N . TYR A 1 221 ? -7.525 -8.730 -5.723 1.00 98.44 221 TYR A N 1
ATOM 1749 C CA . TYR A 1 221 ? -7.791 -7.347 -6.076 1.00 98.44 221 TYR A CA 1
ATOM 1750 C C . TYR A 1 221 ? -7.775 -7.138 -7.585 1.00 98.44 221 TYR A C 1
ATOM 1752 O O . TYR A 1 221 ? -7.326 -7.991 -8.360 1.00 98.44 221 TYR A O 1
ATOM 1760 N N . HIS A 1 222 ? -8.276 -5.982 -7.997 1.00 98.56 222 HIS A N 1
ATOM 1761 C CA . HIS A 1 222 ? -8.338 -5.570 -9.389 1.00 98.56 222 HIS A CA 1
ATOM 1762 C C . HIS A 1 222 ? -7.988 -4.090 -9.551 1.00 98.56 222 HIS A C 1
ATOM 1764 O O . HIS A 1 222 ? -8.001 -3.326 -8.587 1.00 98.56 222 HIS A O 1
ATOM 1770 N N . TRP A 1 223 ? -7.659 -3.687 -10.773 1.00 98.06 223 TRP A N 1
ATOM 1771 C CA . TRP A 1 223 ? -7.423 -2.293 -11.144 1.00 98.06 223 TRP A CA 1
ATOM 1772 C C . TRP A 1 223 ? -7.897 -2.046 -12.576 1.00 98.06 223 TRP A C 1
ATOM 1774 O O . TRP A 1 223 ? -8.234 -2.985 -13.302 1.00 98.06 223 TRP A O 1
ATOM 1784 N N . TYR A 1 224 ? -7.937 -0.773 -12.964 1.00 96.00 224 TYR A N 1
ATOM 1785 C CA . TYR A 1 224 ? -8.386 -0.348 -14.283 1.00 96.00 224 TYR A CA 1
ATOM 1786 C C . TYR A 1 224 ? -7.289 0.422 -15.005 1.00 96.00 224 TYR A C 1
ATOM 1788 O O . TYR A 1 224 ? -6.664 1.304 -14.415 1.00 96.00 224 TYR A O 1
ATOM 1796 N N . GLU A 1 225 ? -7.110 0.142 -16.291 1.00 92.56 225 GLU A N 1
ATOM 1797 C CA . GLU A 1 225 ? -6.240 0.922 -17.176 1.00 92.56 225 GLU A CA 1
ATOM 1798 C C . GLU A 1 225 ? -7.032 1.413 -18.393 1.00 92.56 225 GLU A C 1
ATOM 1800 O O . GLU A 1 225 ? -7.945 0.710 -18.839 1.00 92.56 225 GLU A O 1
ATOM 1805 N N . PRO A 1 226 ? -6.734 2.609 -18.933 1.00 90.56 226 PRO A N 1
ATOM 1806 C CA . PRO A 1 226 ? -7.360 3.078 -20.164 1.00 90.56 226 PRO A CA 1
ATOM 1807 C C . PRO A 1 226 ? -7.142 2.091 -21.316 1.00 90.56 226 PRO A C 1
ATOM 1809 O O . PRO A 1 226 ? -6.025 1.623 -21.538 1.00 90.56 226 PRO A O 1
ATOM 1812 N N . TRP A 1 227 ? -8.204 1.798 -22.066 1.00 84.88 227 TRP A N 1
ATOM 1813 C CA . TRP A 1 227 ? -8.102 1.109 -23.350 1.00 84.88 227 TRP A CA 1
ATOM 1814 C C . TRP A 1 227 ? -7.639 2.129 -24.396 1.00 84.88 227 TRP A C 1
ATOM 1816 O O . TRP A 1 227 ? -8.437 2.957 -24.844 1.00 84.88 227 TRP A O 1
ATOM 1826 N N . ASN A 1 228 ? -6.348 2.089 -24.729 1.00 72.31 228 ASN A N 1
ATOM 1827 C CA . ASN A 1 228 ? -5.715 2.953 -25.728 1.00 72.31 228 ASN A CA 1
ATOM 1828 C C . ASN A 1 228 ? -5.437 2.194 -27.023 1.00 72.31 228 ASN A C 1
ATOM 1830 O O . ASN A 1 228 ? -4.998 1.026 -26.931 1.00 72.31 228 ASN A O 1
#

pLDDT: mean 79.96, std 22.34, range [30.16, 98.56]